Protein AF-A0A967H0L2-F1 (afdb_monomer_lite)

Foldseek 3Di:
DDPDDQDPVNQLVVLVCVLPVVDPPDDDDDDPACPPVDLAAEAEDADDPVRLVVVLVVLQVAAEYEYEDADQVNQVSCCSNLVPPDRWGKAKDDDQWWFWDDADCVDQLNVVQVPVVNVDRRPKTFRTFIAGHDDDPPQKDQRIAIPVRGRQWIWGRRNNHIYIYGRFRCGPVGIVLSVDPVNSVSVCSNRVVRGPPPDPPVDDDAFDFDQDDQQWFWKQAQVRDIDGDHNVDGDGHNDDHDMWTDNVPDIDD

Radius of gyration: 21.9 Å; chains: 1; bounding box: 59×50×52 Å

Secondary structure (DSSP, 8-state):
-------HHHHHHHHHHHHHTT-TT------SSGGG--S-EEE-SPPPHHHHHHHHHHHHTT--EEEE--SGGGHHHHHHHHT-SSPPEEEE--SS-B-EEEE-TTSGGGGGG-SGGG---TT--BSSBEEEESPPPTT-EEEEEETTS-EEEEEEEETTEEEEEESB-SSTTTBSGGGSTTHHHHHHHHHTTTS--TT------TTSPP---TT--EEE-TTS-EEE--TTS-----SSS--EEE-SS-EE-

Structure (mmCIF, N/CA/C/O backbone):
data_AF-A0A967H0L2-F1
#
_entry.id   AF-A0A967H0L2-F1
#
loop_
_atom_site.group_PDB
_atom_site.id
_atom_site.type_symbol
_atom_site.label_atom_id
_atom_site.label_alt_id
_atom_site.label_comp_id
_atom_site.label_asym_id
_atom_site.label_entity_id
_atom_site.label_seq_id
_atom_site.pdbx_PDB_ins_code
_atom_site.Cartn_x
_atom_site.Cartn_y
_atom_site.Cartn_z
_atom_site.occupancy
_atom_site.B_iso_or_equiv
_atom_site.auth_seq_id
_atom_site.auth_comp_id
_atom_site.auth_asym_id
_atom_site.auth_atom_id
_atom_site.pdbx_PDB_model_num
ATOM 1 N N . MET A 1 1 ? 18.382 32.350 1.829 1.00 32.78 1 MET A N 1
ATOM 2 C CA . MET A 1 1 ? 17.096 31.786 1.364 1.00 32.78 1 MET A CA 1
ATOM 3 C C . MET A 1 1 ? 17.347 30.348 0.952 1.00 32.78 1 MET A C 1
ATOM 5 O O . MET A 1 1 ? 17.874 30.109 -0.125 1.00 32.78 1 MET A O 1
ATOM 9 N N . THR A 1 2 ? 17.088 29.404 1.853 1.00 29.98 2 THR A N 1
ATOM 10 C CA . THR A 1 2 ? 17.391 27.985 1.634 1.00 29.98 2 THR A CA 1
ATOM 11 C C . THR A 1 2 ? 16.127 27.304 1.139 1.00 29.98 2 THR A C 1
ATOM 13 O O . THR A 1 2 ? 15.197 27.069 1.905 1.00 29.98 2 THR A O 1
ATOM 16 N N . THR A 1 3 ? 16.066 27.036 -0.161 1.00 34.66 3 THR A N 1
ATOM 17 C CA . THR A 1 3 ? 14.982 26.294 -0.805 1.00 34.66 3 THR A CA 1
ATOM 18 C C . THR A 1 3 ? 15.006 24.859 -0.275 1.00 34.66 3 THR A C 1
ATOM 20 O O . THR A 1 3 ? 15.810 24.032 -0.707 1.00 34.66 3 THR A O 1
ATOM 23 N N . GLY A 1 4 ? 14.173 24.570 0.726 1.00 33.75 4 GLY A N 1
ATOM 24 C CA . GLY A 1 4 ? 14.054 23.241 1.316 1.00 33.75 4 GLY A CA 1
ATOM 25 C C . GLY A 1 4 ? 13.591 22.236 0.265 1.00 33.75 4 GLY A C 1
ATOM 26 O O . GLY A 1 4 ? 12.464 22.308 -0.222 1.00 33.75 4 GLY A O 1
ATOM 27 N N . ARG A 1 5 ? 14.460 21.290 -0.106 1.00 37.25 5 ARG A N 1
ATOM 28 C CA . ARG A 1 5 ? 14.080 20.133 -0.926 1.00 37.25 5 ARG A CA 1
ATOM 29 C C . ARG A 1 5 ? 12.954 19.385 -0.212 1.00 37.25 5 ARG A C 1
ATOM 31 O O . ARG A 1 5 ? 13.193 18.725 0.792 1.00 37.25 5 ARG A O 1
ATOM 38 N N . THR A 1 6 ? 11.740 19.437 -0.753 1.00 44.12 6 THR A N 1
ATOM 39 C CA . THR A 1 6 ? 10.635 18.587 -0.293 1.00 44.12 6 THR A CA 1
ATOM 40 C C . THR A 1 6 ? 11.034 17.118 -0.453 1.00 44.12 6 THR A C 1
ATOM 42 O O . THR A 1 6 ? 11.267 16.661 -1.583 1.00 44.12 6 THR A O 1
ATOM 45 N N . THR A 1 7 ? 11.132 16.403 0.671 1.00 54.34 7 THR A N 1
ATOM 46 C CA . THR A 1 7 ? 11.465 14.971 0.764 1.00 54.34 7 THR A CA 1
ATOM 47 C C . THR A 1 7 ? 10.403 14.108 0.069 1.00 54.34 7 THR A C 1
ATOM 49 O O . THR A 1 7 ? 9.277 14.560 -0.146 1.00 54.34 7 THR A O 1
ATOM 52 N N . ALA A 1 8 ? 10.738 12.866 -0.308 1.00 53.25 8 ALA A N 1
ATOM 53 C CA . ALA A 1 8 ? 9.804 11.948 -0.982 1.00 53.25 8 ALA A CA 1
ATOM 54 C C . ALA A 1 8 ? 8.490 11.769 -0.190 1.00 53.25 8 ALA A C 1
ATOM 56 O O . ALA A 1 8 ? 7.400 11.871 -0.755 1.00 53.25 8 ALA A O 1
ATOM 57 N N . THR A 1 9 ? 8.594 11.655 1.137 1.00 56.53 9 THR A N 1
ATOM 58 C CA . THR A 1 9 ? 7.464 11.617 2.076 1.00 56.53 9 THR A CA 1
ATOM 59 C C . THR A 1 9 ? 6.576 12.859 1.984 1.00 56.53 9 THR A C 1
ATOM 61 O O . THR A 1 9 ? 5.356 12.740 1.873 1.00 56.53 9 THR A O 1
ATOM 64 N N . GLY A 1 10 ? 7.170 14.060 1.960 1.00 56.69 10 GLY A N 1
ATOM 65 C CA . GLY A 1 10 ? 6.422 15.319 1.874 1.00 56.69 10 GLY A CA 1
ATOM 66 C C . GLY A 1 10 ? 5.601 15.448 0.588 1.00 56.69 10 GLY A C 1
ATOM 67 O O . GLY A 1 10 ? 4.533 16.058 0.589 1.00 56.69 10 GLY A O 1
ATOM 68 N N . ARG A 1 11 ? 6.053 14.823 -0.506 1.00 64.31 11 ARG A N 1
ATOM 69 C CA . ARG A 1 11 ? 5.335 14.853 -1.785 1.00 64.31 11 ARG A CA 1
ATOM 70 C C . ARG A 1 11 ? 4.204 13.830 -1.856 1.00 64.31 11 ARG A C 1
ATOM 72 O O . ARG A 1 11 ? 3.142 14.160 -2.371 1.00 64.31 11 ARG A O 1
ATOM 79 N N . ASN A 1 12 ? 4.383 12.631 -1.297 1.00 59.69 12 ASN A N 1
ATOM 80 C CA . ASN A 1 12 ? 3.289 11.659 -1.175 1.00 59.69 12 ASN A CA 1
ATOM 81 C C . ASN A 1 12 ? 2.151 12.212 -0.305 1.00 59.69 12 ASN A C 1
ATOM 83 O O . ASN A 1 12 ? 0.985 12.103 -0.684 1.00 59.69 12 ASN A O 1
ATOM 87 N N . LYS A 1 13 ? 2.506 12.902 0.788 1.00 65.31 13 LYS A N 1
ATOM 88 C CA . LYS A 1 13 ? 1.578 13.634 1.663 1.00 65.31 13 LYS A CA 1
ATOM 89 C C . LYS A 1 13 ? 0.764 14.693 0.906 1.00 65.31 13 LYS A C 1
ATOM 91 O O . LYS A 1 13 ? -0.431 14.813 1.147 1.00 65.31 13 LYS A O 1
ATOM 96 N N . TYR A 1 14 ? 1.367 15.425 -0.037 1.00 68.00 14 TYR A N 1
ATOM 97 C CA . TYR A 1 14 ? 0.662 16.445 -0.830 1.00 68.00 14 TYR A CA 1
ATOM 98 C C . TYR A 1 14 ? -0.484 15.868 -1.682 1.00 68.00 14 TYR A C 1
ATOM 100 O O . TYR A 1 14 ? -1.594 16.395 -1.650 1.00 68.00 14 TYR A O 1
ATOM 108 N N . TYR A 1 15 ? -0.248 14.778 -2.419 1.00 63.81 15 TYR A N 1
ATOM 109 C CA . TYR A 1 15 ? -1.291 14.183 -3.268 1.00 63.81 15 TYR A CA 1
ATOM 110 C C . TYR A 1 15 ? -2.378 13.488 -2.451 1.00 63.81 15 TYR A C 1
ATOM 112 O O . TYR A 1 15 ? -3.548 13.592 -2.804 1.00 63.81 15 TYR A O 1
ATOM 120 N N . PHE A 1 16 ? -2.015 12.864 -1.326 1.00 65.19 16 PHE A N 1
ATOM 121 C CA . PHE A 1 16 ? -2.996 12.327 -0.382 1.00 65.19 16 PHE A CA 1
ATOM 122 C C . PHE A 1 16 ? -3.886 13.449 0.181 1.00 65.19 16 PHE A C 1
ATOM 124 O O . PHE A 1 16 ? -5.105 13.345 0.144 1.00 65.19 16 PHE A O 1
ATOM 131 N N . ARG A 1 17 ? -3.305 14.590 0.590 1.00 65.75 17 ARG A N 1
ATOM 132 C CA . ARG A 1 17 ? -4.079 15.782 0.998 1.00 65.75 17 ARG A CA 1
ATOM 133 C C . ARG A 1 17 ? -5.049 16.241 -0.077 1.00 65.75 17 ARG A C 1
ATOM 135 O O . ARG A 1 17 ? -6.190 16.550 0.230 1.00 65.75 17 ARG A O 1
ATOM 142 N N . ARG A 1 18 ? -4.606 16.287 -1.331 1.00 64.12 18 ARG A N 1
ATOM 143 C CA . ARG A 1 18 ? -5.451 16.721 -2.447 1.00 64.12 18 ARG A CA 1
ATOM 144 C C . ARG A 1 18 ? -6.582 15.733 -2.749 1.00 64.12 18 ARG A C 1
ATOM 146 O O . ARG A 1 18 ? -7.658 16.172 -3.131 1.00 64.12 18 ARG A O 1
ATOM 153 N N . ALA A 1 19 ? -6.335 14.435 -2.576 1.00 58.41 19 ALA A N 1
ATOM 154 C CA . ALA A 1 19 ? -7.321 13.378 -2.785 1.00 58.41 19 ALA A CA 1
ATOM 155 C C . ALA A 1 19 ? -8.499 13.468 -1.797 1.00 58.41 19 ALA A C 1
ATOM 157 O O . ALA A 1 19 ? -9.638 13.266 -2.205 1.00 58.41 19 ALA A O 1
ATOM 158 N N . PHE A 1 20 ? -8.236 13.817 -0.533 1.00 59.19 20 PHE A N 1
ATOM 159 C CA . PHE A 1 20 ? -9.259 13.851 0.523 1.00 59.19 20 PHE A CA 1
ATOM 160 C C . PHE A 1 20 ? -9.727 15.260 0.915 1.00 59.19 20 PHE A C 1
ATOM 162 O O . PHE A 1 20 ? -10.839 15.416 1.403 1.00 59.19 20 PHE A O 1
ATOM 169 N N . GLY A 1 21 ? -8.943 16.306 0.637 1.00 49.25 21 GLY A N 1
ATOM 170 C CA . GLY A 1 21 ? -9.233 17.690 1.039 1.00 49.25 21 GLY A CA 1
ATOM 171 C C . GLY A 1 21 ? -10.415 18.363 0.330 1.00 49.25 21 GLY A C 1
ATOM 172 O O . GLY A 1 21 ? -10.700 19.520 0.616 1.00 49.25 21 GLY A O 1
ATOM 173 N N . LEU A 1 22 ? -11.084 17.672 -0.599 1.00 45.78 22 LEU A N 1
ATOM 174 C CA . LEU A 1 22 ? -12.330 18.126 -1.233 1.00 45.78 22 LEU A CA 1
ATOM 175 C C . LEU A 1 22 ? -13.577 17.410 -0.688 1.00 45.78 22 LEU A C 1
ATOM 177 O O . LEU A 1 22 ? -14.687 17.765 -1.077 1.00 45.78 22 LEU A O 1
ATOM 181 N N . SER A 1 23 ? -13.422 16.412 0.189 1.00 43.81 23 SER A N 1
ATOM 182 C CA . SER A 1 23 ? -14.551 15.719 0.814 1.00 43.81 23 SER A CA 1
ATOM 183 C C . SER A 1 23 ? -14.719 16.199 2.256 1.00 43.81 23 SER A C 1
ATOM 185 O O . SER A 1 23 ? -13.773 16.149 3.032 1.00 43.81 23 SER A O 1
ATOM 187 N N . HIS A 1 24 ? -15.933 16.592 2.646 1.00 45.19 24 HIS A N 1
ATOM 188 C CA . HIS A 1 24 ? -16.285 16.852 4.052 1.00 45.19 24 HIS A CA 1
ATOM 189 C C . HIS A 1 24 ? -16.452 15.560 4.882 1.00 45.19 24 HIS A C 1
ATOM 191 O O . HIS A 1 24 ? -16.890 15.611 6.025 1.00 45.19 24 HIS A O 1
ATOM 197 N N . VAL A 1 25 ? -16.168 14.393 4.289 1.00 40.50 25 VAL A N 1
ATOM 198 C CA . VAL A 1 25 ? -16.393 13.065 4.887 1.00 40.50 25 VAL A CA 1
ATOM 199 C C . VAL A 1 25 ? -15.108 12.501 5.502 1.00 40.50 25 VAL A C 1
ATOM 201 O O . VAL A 1 25 ? -15.169 11.752 6.471 1.00 40.50 25 VAL A O 1
ATOM 204 N N . LEU A 1 26 ? -13.942 12.873 4.966 1.00 44.38 26 LEU A N 1
ATOM 205 C CA . LEU A 1 26 ? -12.630 12.450 5.450 1.00 44.38 26 LEU A CA 1
ATOM 206 C C . LEU A 1 26 ? -11.727 13.682 5.575 1.00 44.38 26 LEU A C 1
ATOM 208 O O . LEU A 1 26 ? -11.235 14.190 4.569 1.00 44.38 26 LEU A O 1
ATOM 212 N N . GLU A 1 27 ? -11.506 14.147 6.805 1.00 47.44 27 GLU A N 1
ATOM 213 C CA . GLU A 1 27 ? -10.530 15.189 7.143 1.00 47.44 27 GLU A CA 1
ATOM 214 C C . GLU A 1 27 ? -9.227 14.513 7.605 1.00 47.44 27 GLU A C 1
ATOM 216 O O . GLU A 1 27 ? -9.114 14.112 8.762 1.00 47.44 27 GLU A O 1
ATOM 221 N N . PRO A 1 28 ? -8.247 14.282 6.712 1.00 51.25 28 PRO A N 1
ATOM 222 C CA . PRO A 1 28 ? -7.039 13.557 7.081 1.00 51.25 28 PRO A CA 1
ATOM 223 C C . PRO A 1 28 ? -6.129 14.397 7.985 1.00 51.25 28 PRO A C 1
ATOM 225 O O . PRO A 1 28 ? -5.493 15.354 7.526 1.00 51.25 28 PRO A O 1
ATOM 228 N N . ASP A 1 29 ? -5.969 13.964 9.233 1.00 48.78 29 ASP A N 1
ATOM 229 C CA . ASP A 1 29 ? -4.904 14.436 10.113 1.00 48.78 29 ASP A CA 1
ATOM 230 C C . ASP A 1 29 ? -3.596 13.700 9.818 1.00 48.78 29 ASP A C 1
ATOM 232 O O . ASP A 1 29 ? -3.498 12.474 9.838 1.00 48.78 29 ASP A O 1
ATOM 236 N N . PHE A 1 30 ? -2.554 14.471 9.504 1.00 55.72 30 PHE A N 1
ATOM 237 C CA . PHE A 1 30 ? -1.244 13.916 9.176 1.00 55.72 30 PHE A CA 1
ATOM 238 C C . PHE A 1 30 ? -0.328 14.010 10.374 1.00 55.72 30 PHE A C 1
ATOM 240 O O . PHE A 1 30 ? 0.350 15.024 10.561 1.00 55.72 30 PHE A O 1
ATOM 247 N N . VAL A 1 31 ? -0.282 12.917 11.111 1.00 56.59 31 VAL A N 1
ATOM 248 C CA . VAL A 1 31 ? 0.525 12.768 12.311 1.00 56.59 31 VAL A CA 1
ATOM 249 C C . VAL A 1 31 ? 1.958 12.385 11.936 1.00 56.59 31 VAL A C 1
ATOM 251 O O . VAL A 1 31 ? 2.201 11.637 10.985 1.00 56.59 31 VAL A O 1
ATOM 254 N N . GLU A 1 32 ? 2.934 12.958 12.638 1.00 55.97 32 GLU A N 1
ATOM 255 C CA . GLU A 1 32 ? 4.345 12.564 12.495 1.00 55.97 32 GLU A CA 1
ATOM 256 C C . GLU A 1 32 ? 4.696 11.380 13.403 1.00 55.97 32 GLU A C 1
ATOM 258 O O . GLU A 1 32 ? 5.724 10.731 13.207 1.00 55.97 32 GLU A O 1
ATOM 263 N N . THR A 1 33 ? 3.814 11.071 14.354 1.00 57.97 33 THR A N 1
ATOM 264 C CA . THR A 1 33 ? 3.931 9.970 15.305 1.00 57.97 33 THR A CA 1
ATOM 265 C C . THR A 1 33 ? 2.669 9.111 15.242 1.00 57.97 33 THR A C 1
ATOM 267 O O . THR A 1 33 ? 1.581 9.596 14.956 1.00 57.97 33 THR A O 1
ATOM 270 N N . LEU A 1 34 ? 2.792 7.815 15.522 1.00 58.94 34 LEU A N 1
ATOM 271 C CA . LEU A 1 34 ? 1.641 6.905 15.607 1.00 58.94 34 LEU A CA 1
ATOM 272 C C . LEU A 1 34 ? 0.888 7.024 16.949 1.00 58.94 34 LEU A C 1
ATOM 274 O O . LEU A 1 34 ? 0.090 6.153 17.274 1.00 58.94 34 LEU A O 1
ATOM 278 N N . ALA A 1 35 ? 1.174 8.053 17.754 1.00 57.19 35 ALA A N 1
ATOM 279 C CA . ALA A 1 35 ? 0.621 8.201 19.100 1.00 57.19 35 ALA A CA 1
ATOM 280 C C . ALA A 1 35 ? -0.857 8.637 19.105 1.00 57.19 35 ALA A C 1
ATOM 282 O O . ALA A 1 35 ? -1.566 8.351 20.063 1.00 57.19 35 ALA A O 1
ATOM 283 N N . ASP A 1 36 ? -1.321 9.279 18.032 1.00 53.94 36 ASP A N 1
ATOM 284 C CA . ASP A 1 36 ? -2.626 9.955 17.960 1.00 53.94 36 ASP A CA 1
ATOM 285 C C . ASP A 1 36 ? -3.767 9.074 17.406 1.00 53.94 36 ASP A C 1
ATOM 287 O O . ASP A 1 36 ? -4.762 9.578 16.894 1.00 53.94 36 ASP A O 1
ATOM 291 N N . ASP A 1 37 ? -3.622 7.751 17.486 1.00 60.59 37 ASP A N 1
ATOM 292 C CA . ASP A 1 37 ? -4.630 6.753 17.097 1.00 60.59 37 ASP A CA 1
ATOM 293 C C . ASP A 1 37 ? -5.352 6.990 15.744 1.00 60.59 37 ASP A C 1
ATOM 295 O O . ASP A 1 37 ? -6.582 7.084 15.681 1.00 60.59 37 ASP A O 1
ATOM 299 N N . PRO A 1 38 ? -4.617 7.096 14.624 1.00 65.50 38 PRO A N 1
ATOM 300 C CA . PRO A 1 38 ? -5.198 7.477 13.340 1.00 65.50 38 PRO A CA 1
ATOM 301 C C . PRO A 1 38 ? -6.166 6.418 12.787 1.00 65.50 38 PRO A C 1
ATOM 303 O O . PRO A 1 38 ? -5.922 5.212 12.878 1.00 65.50 38 PRO A O 1
ATOM 306 N N . ALA A 1 39 ? -7.229 6.882 12.121 1.00 62.97 39 ALA A N 1
ATOM 307 C CA . ALA A 1 39 ? -8.173 6.022 11.398 1.00 62.97 39 ALA A CA 1
ATOM 308 C C . ALA A 1 39 ? -7.562 5.388 10.132 1.00 62.97 39 ALA A C 1
ATOM 310 O O . ALA A 1 39 ? -8.041 4.362 9.665 1.00 62.97 39 ALA A O 1
ATOM 311 N N . ILE A 1 40 ? -6.517 6.003 9.566 1.00 69.44 40 ILE A N 1
ATOM 312 C CA . ILE A 1 40 ? -5.806 5.522 8.376 1.00 69.44 40 ILE A CA 1
ATOM 313 C C . ILE A 1 40 ? -4.301 5.657 8.603 1.00 69.44 40 ILE A C 1
ATOM 315 O O . ILE A 1 40 ? -3.813 6.749 8.900 1.00 69.44 40 ILE A O 1
ATOM 319 N N . ILE A 1 41 ? -3.548 4.573 8.393 1.00 82.69 41 ILE A N 1
ATOM 320 C CA . ILE A 1 41 ? -2.082 4.584 8.461 1.00 82.69 41 ILE A CA 1
ATOM 321 C C . ILE A 1 41 ? -1.502 4.308 7.075 1.00 82.69 41 ILE A C 1
ATOM 323 O O . ILE A 1 41 ? -1.701 3.238 6.504 1.00 82.69 41 ILE A O 1
ATOM 327 N N . ALA A 1 42 ? -0.737 5.268 6.548 1.00 86.88 42 ALA A N 1
ATOM 328 C CA . ALA A 1 42 ? 0.012 5.119 5.305 1.00 86.88 42 ALA A CA 1
ATOM 329 C C . ALA A 1 42 ? 1.501 5.437 5.516 1.00 86.88 42 ALA A C 1
ATOM 331 O O . ALA A 1 42 ? 1.870 6.533 5.944 1.00 86.88 42 ALA A O 1
ATOM 332 N N . VAL A 1 43 ? 2.372 4.490 5.177 1.00 89.50 43 VAL A N 1
ATOM 333 C CA . VAL A 1 43 ? 3.825 4.559 5.367 1.00 89.50 43 VAL A CA 1
ATOM 334 C C . VAL A 1 43 ? 4.510 4.586 4.008 1.00 89.50 43 VAL A C 1
ATOM 336 O O . VAL A 1 43 ? 4.357 3.669 3.214 1.00 89.50 43 VAL A O 1
ATOM 339 N N . ALA A 1 44 ? 5.308 5.619 3.741 1.00 89.88 44 ALA A N 1
ATOM 340 C CA . ALA A 1 44 ? 6.030 5.766 2.471 1.00 89.88 44 ALA A CA 1
ATOM 341 C C . ALA A 1 44 ? 7.538 6.011 2.650 1.00 89.88 44 ALA A C 1
ATOM 343 O O . ALA A 1 44 ? 8.175 6.654 1.810 1.00 89.88 44 ALA A O 1
ATOM 344 N N . ARG A 1 45 ? 8.090 5.559 3.782 1.00 90.81 45 ARG A N 1
ATOM 345 C CA . ARG A 1 45 ? 9.503 5.674 4.165 1.00 90.81 45 ARG A CA 1
ATOM 346 C C . ARG A 1 45 ? 9.924 4.476 5.023 1.00 90.81 45 ARG A C 1
ATOM 348 O O . ARG A 1 45 ? 9.048 3.847 5.616 1.00 90.81 45 ARG A O 1
ATOM 355 N N . PRO A 1 46 ? 11.233 4.225 5.181 1.00 91.38 46 PRO A N 1
ATOM 356 C CA . PRO A 1 46 ? 11.717 3.346 6.235 1.00 91.38 46 PRO A CA 1
ATOM 357 C C . PRO A 1 46 ? 11.244 3.836 7.611 1.00 91.38 46 PRO A C 1
ATOM 359 O O . PRO A 1 46 ? 11.236 5.043 7.898 1.00 91.38 46 PRO A O 1
ATOM 362 N N . LEU A 1 47 ? 10.837 2.889 8.448 1.00 91.69 47 LEU A N 1
ATOM 363 C CA . LEU A 1 47 ? 10.475 3.119 9.841 1.00 91.69 47 LEU A CA 1
ATOM 364 C C . LEU A 1 47 ? 11.628 2.696 10.751 1.00 91.69 47 LEU A C 1
ATOM 366 O O . LEU A 1 47 ? 12.346 1.736 10.467 1.00 91.69 47 LEU A O 1
ATOM 370 N N . SER A 1 48 ? 11.788 3.400 11.867 1.00 93.06 48 SER A N 1
ATOM 371 C CA . SER A 1 48 ? 12.643 2.936 12.960 1.00 93.06 48 SER A CA 1
ATOM 372 C C . SER A 1 48 ? 12.082 1.653 13.586 1.00 93.06 48 SER A C 1
ATOM 374 O O . SER A 1 48 ? 10.899 1.333 13.433 1.00 93.06 48 SER A O 1
ATOM 376 N N . THR A 1 49 ? 12.903 0.924 14.344 1.00 92.38 49 THR A N 1
ATOM 377 C CA . THR A 1 49 ? 12.476 -0.305 15.033 1.00 92.38 49 THR A CA 1
ATOM 378 C C . THR A 1 49 ? 11.270 -0.070 15.948 1.00 92.38 49 THR A C 1
ATOM 380 O O . THR A 1 49 ? 10.330 -0.860 15.934 1.00 92.38 49 THR A O 1
ATOM 383 N N . GLY A 1 50 ? 11.258 1.041 16.696 1.00 90.62 50 GLY A N 1
ATOM 384 C CA . GLY A 1 50 ? 10.153 1.386 17.598 1.00 90.62 50 GLY A CA 1
ATOM 385 C C . GLY A 1 50 ? 8.848 1.693 16.858 1.00 90.62 50 GLY A C 1
ATOM 386 O O . GLY A 1 50 ? 7.800 1.155 17.212 1.00 90.62 50 GLY A O 1
ATOM 387 N N . GLU A 1 51 ? 8.911 2.496 15.790 1.00 91.75 51 GLU A N 1
ATOM 388 C CA . GLU A 1 51 ? 7.748 2.790 14.936 1.00 91.75 51 GLU A CA 1
ATOM 389 C C . GLU A 1 51 ? 7.193 1.517 14.290 1.00 91.75 51 GLU A C 1
ATOM 391 O O . GLU A 1 51 ? 5.984 1.290 14.294 1.00 91.75 51 GLU A O 1
ATOM 396 N N . THR A 1 52 ? 8.086 0.663 13.782 1.00 94.81 52 THR A N 1
ATOM 397 C CA . THR A 1 52 ? 7.720 -0.595 13.125 1.00 94.81 52 THR A CA 1
ATOM 398 C C . THR A 1 52 ? 7.030 -1.546 14.101 1.00 94.81 52 THR A C 1
ATOM 400 O O . THR A 1 52 ? 5.982 -2.096 13.778 1.00 94.81 52 THR A O 1
ATOM 403 N N . ALA A 1 53 ? 7.561 -1.696 15.319 1.00 92.38 53 ALA A N 1
ATOM 404 C CA . ALA A 1 53 ? 6.952 -2.526 16.357 1.00 92.38 53 ALA A CA 1
ATOM 405 C C . ALA A 1 53 ? 5.590 -1.981 16.823 1.00 92.38 53 ALA A C 1
ATOM 407 O O . ALA A 1 53 ? 4.676 -2.750 17.117 1.00 92.38 53 ALA A O 1
ATOM 408 N N . SER A 1 54 ? 5.427 -0.656 16.887 1.00 91.31 54 SER A N 1
ATOM 409 C CA . SER A 1 54 ? 4.142 -0.041 17.236 1.00 91.31 54 SER A CA 1
ATOM 410 C C . SER A 1 54 ? 3.077 -0.282 16.168 1.00 91.31 54 SER A C 1
ATOM 412 O O . SER A 1 54 ? 1.955 -0.671 16.494 1.00 91.31 54 SER A O 1
ATOM 414 N N . LEU A 1 55 ? 3.436 -0.098 14.895 1.00 91.94 55 LEU A N 1
ATOM 415 C CA . LEU A 1 55 ? 2.527 -0.361 13.784 1.00 91.94 55 LEU A CA 1
ATOM 416 C C . LEU A 1 55 ? 2.201 -1.852 13.664 1.00 91.94 55 LEU A C 1
ATOM 418 O O . LEU A 1 55 ? 1.050 -2.204 13.438 1.00 91.94 55 LEU A O 1
ATOM 422 N N . ARG A 1 56 ? 3.181 -2.732 13.888 1.00 94.00 56 ARG A N 1
ATOM 423 C CA . ARG A 1 56 ? 2.950 -4.178 13.897 1.00 94.00 56 ARG A CA 1
ATOM 424 C C . ARG A 1 56 ? 1.910 -4.588 14.941 1.00 94.00 56 ARG A C 1
ATOM 426 O O . ARG A 1 56 ? 0.993 -5.320 14.599 1.00 94.00 56 ARG A O 1
ATOM 433 N N . ARG A 1 57 ? 2.008 -4.078 16.174 1.00 91.94 57 ARG A N 1
ATOM 434 C CA . ARG A 1 57 ? 0.990 -4.332 17.209 1.00 91.94 57 ARG A CA 1
ATOM 435 C C . ARG A 1 57 ? -0.389 -3.832 16.786 1.00 91.94 57 ARG A C 1
ATOM 437 O O . ARG A 1 57 ? -1.368 -4.540 16.951 1.00 91.94 57 ARG A O 1
ATOM 444 N N . SER A 1 58 ? -0.451 -2.655 16.161 1.00 89.12 58 SER A N 1
ATOM 445 C CA . SER A 1 58 ? -1.712 -2.110 15.638 1.00 89.12 58 SER A CA 1
ATOM 446 C C . SER A 1 58 ? -2.343 -3.028 14.583 1.00 89.12 58 SER A C 1
ATOM 448 O O . SER A 1 58 ? -3.551 -3.250 14.620 1.00 89.12 58 SER A O 1
ATOM 450 N N . LEU A 1 59 ? -1.526 -3.585 13.677 1.00 90.12 59 LEU A N 1
ATOM 451 C CA . LEU A 1 59 ? -1.968 -4.583 12.699 1.00 90.12 59 LEU A CA 1
ATOM 452 C C . LEU A 1 59 ? -2.498 -5.843 13.393 1.00 90.12 59 LEU A C 1
ATOM 454 O O . LEU A 1 59 ? -3.612 -6.286 13.125 1.00 90.12 59 LEU A O 1
ATOM 458 N N . GLU A 1 60 ? -1.733 -6.382 14.344 1.00 91.50 60 GLU A N 1
ATOM 459 C CA . GLU A 1 60 ? -2.122 -7.566 15.117 1.00 91.50 60 GLU A CA 1
ATOM 460 C C . GLU A 1 60 ? -3.453 -7.352 15.868 1.00 91.50 60 GLU A C 1
ATOM 462 O O . GLU A 1 60 ? -4.307 -8.246 15.890 1.00 91.50 60 GLU A O 1
ATOM 467 N N . ASP A 1 61 ? -3.676 -6.136 16.375 1.00 87.75 61 ASP A N 1
ATOM 468 C CA . ASP A 1 61 ? -4.890 -5.714 17.073 1.00 87.75 61 ASP A CA 1
ATOM 469 C C . ASP A 1 61 ? -6.103 -5.500 16.153 1.00 87.75 61 ASP A C 1
ATOM 471 O O . ASP A 1 61 ? -7.213 -5.349 16.668 1.00 87.75 61 ASP A O 1
ATOM 475 N N . GLY A 1 62 ? -5.948 -5.576 14.829 1.00 86.19 62 GLY A N 1
ATOM 476 C CA . GLY A 1 62 ? -7.057 -5.495 13.872 1.00 86.19 62 GLY A CA 1
ATOM 477 C C . GLY A 1 62 ? -7.120 -4.215 13.053 1.00 86.19 62 GLY A C 1
ATOM 478 O O . GLY A 1 62 ? -8.124 -3.989 12.383 1.00 86.19 62 GLY A O 1
ATOM 479 N N . ARG A 1 63 ? -6.094 -3.361 13.119 1.00 85.56 63 ARG A N 1
ATOM 480 C CA . ARG A 1 63 ? -6.001 -2.193 12.236 1.00 85.56 63 ARG A CA 1
ATOM 481 C C . ARG A 1 63 ? -5.372 -2.577 10.913 1.00 85.56 63 ARG A C 1
ATOM 483 O O . ARG A 1 63 ? -4.512 -3.447 10.862 1.00 85.56 63 ARG A O 1
ATOM 490 N N . ASP A 1 64 ? -5.715 -1.828 9.881 1.00 87.06 64 ASP A N 1
ATOM 491 C CA . ASP A 1 64 ? -5.092 -1.970 8.575 1.00 87.06 64 ASP A CA 1
ATOM 492 C C . ASP A 1 64 ? -4.063 -0.871 8.331 1.00 87.06 64 ASP A C 1
ATOM 494 O O . ASP A 1 64 ? -4.138 0.234 8.882 1.00 87.06 64 ASP A O 1
ATOM 498 N N . ALA A 1 65 ? -3.083 -1.169 7.483 1.00 91.25 65 ALA A N 1
ATOM 499 C CA . ALA A 1 65 ? -2.088 -0.192 7.073 1.00 91.25 65 ALA A CA 1
ATOM 500 C C . ALA A 1 65 ? -1.725 -0.331 5.597 1.00 91.25 65 ALA A C 1
ATOM 502 O O . ALA A 1 65 ? -1.725 -1.417 5.021 1.00 91.25 65 ALA A O 1
ATOM 503 N N . LEU A 1 66 ? -1.337 0.795 5.007 1.00 93.44 66 LEU A N 1
ATOM 504 C CA . LEU A 1 66 ? -0.816 0.874 3.652 1.00 93.44 66 LEU A CA 1
ATOM 505 C C . LEU A 1 66 ? 0.677 1.178 3.681 1.00 93.44 66 LEU A C 1
ATOM 507 O O . LEU A 1 66 ? 1.097 2.219 4.184 1.00 93.44 66 LEU A O 1
ATOM 511 N N . VAL A 1 67 ? 1.489 0.315 3.084 1.00 95.12 67 VAL A N 1
ATOM 512 C CA . VAL A 1 67 ? 2.904 0.586 2.824 1.00 95.12 67 VAL A CA 1
ATOM 513 C C . VAL A 1 67 ? 3.097 0.885 1.348 1.00 95.12 67 VAL A C 1
ATOM 515 O O . VAL A 1 67 ? 2.776 0.087 0.477 1.00 95.12 67 VAL A O 1
ATOM 518 N N . VAL A 1 68 ? 3.678 2.041 1.060 1.00 95.38 68 VAL A N 1
ATOM 519 C CA . VAL A 1 68 ? 4.095 2.451 -0.278 1.00 95.38 68 VAL A CA 1
ATOM 520 C C . VAL A 1 68 ? 5.608 2.343 -0.347 1.00 95.38 68 VAL A C 1
ATOM 522 O O . VAL A 1 68 ? 6.329 3.150 0.246 1.00 95.38 68 VAL A O 1
ATOM 525 N N . VAL A 1 69 ? 6.107 1.352 -1.074 1.00 95.19 69 VAL A N 1
ATOM 526 C CA . VAL A 1 69 ? 7.539 1.099 -1.210 1.00 95.19 69 VAL A CA 1
ATOM 527 C C . VAL A 1 69 ? 8.160 2.147 -2.135 1.00 95.19 69 VAL A C 1
ATOM 529 O O . VAL A 1 69 ? 8.023 2.109 -3.359 1.00 95.19 69 VAL A O 1
ATOM 532 N N . THR A 1 70 ? 8.869 3.105 -1.537 1.00 89.94 70 THR A N 1
ATOM 533 C CA . THR A 1 70 ? 9.538 4.210 -2.247 1.00 89.94 70 THR A CA 1
ATOM 534 C C . THR A 1 70 ? 11.057 4.050 -2.325 1.00 89.94 70 THR A C 1
ATOM 536 O O . THR A 1 70 ? 11.729 4.839 -2.994 1.00 89.94 70 THR A O 1
ATOM 539 N N . SER A 1 71 ? 11.643 3.041 -1.682 1.00 90.44 71 SER A N 1
ATOM 540 C CA . SER A 1 71 ? 13.082 2.771 -1.752 1.00 90.44 71 SER A CA 1
ATOM 541 C C . SER A 1 71 ? 13.414 1.323 -1.388 1.00 90.44 71 SER A C 1
ATOM 543 O O . SER A 1 71 ? 12.615 0.635 -0.760 1.00 90.44 71 SER A O 1
ATOM 545 N N . ALA A 1 72 ? 14.614 0.882 -1.779 1.00 91.62 72 ALA A N 1
ATOM 546 C CA . ALA A 1 72 ? 15.164 -0.426 -1.417 1.00 91.62 72 ALA A CA 1
ATOM 547 C C . ALA A 1 72 ? 15.344 -0.593 0.105 1.00 91.62 72 ALA A C 1
ATOM 549 O O . ALA A 1 72 ? 15.105 -1.662 0.646 1.00 91.62 72 ALA A O 1
ATOM 550 N N . GLY A 1 73 ? 15.677 0.489 0.820 1.00 93.44 73 GLY A N 1
ATOM 551 C CA . GLY A 1 73 ? 15.897 0.469 2.274 1.00 93.44 73 GLY A CA 1
ATOM 552 C C . GLY A 1 73 ? 14.629 0.331 3.126 1.00 93.44 73 GLY A C 1
ATOM 553 O O . GLY A 1 73 ? 14.663 0.643 4.313 1.00 93.44 73 GLY A O 1
ATOM 554 N N . MET A 1 74 ? 13.498 -0.039 2.521 1.00 95.62 74 MET A N 1
ATOM 555 C CA . MET A 1 74 ? 12.253 -0.375 3.221 1.00 95.62 74 MET A CA 1
ATOM 556 C C . MET A 1 74 ? 12.092 -1.886 3.443 1.00 95.62 74 MET A C 1
ATOM 558 O O . MET A 1 74 ? 11.102 -2.294 4.044 1.00 95.62 74 MET A O 1
ATOM 562 N N . ASP A 1 75 ? 13.051 -2.693 2.991 1.00 95.62 75 ASP A N 1
ATOM 563 C CA . ASP A 1 75 ? 13.129 -4.149 3.144 1.00 95.62 75 ASP A CA 1
ATOM 564 C C . ASP A 1 75 ? 12.803 -4.632 4.567 1.00 95.62 75 ASP A C 1
ATOM 566 O O . ASP A 1 75 ? 11.855 -5.390 4.770 1.00 95.62 75 ASP A O 1
ATOM 570 N N . ARG A 1 76 ? 13.511 -4.119 5.577 1.00 95.12 76 ARG A N 1
ATOM 571 C CA . ARG A 1 76 ? 13.327 -4.506 6.984 1.00 95.12 76 ARG A CA 1
ATOM 572 C C . ARG A 1 76 ? 11.991 -4.045 7.547 1.00 95.12 76 ARG A C 1
ATOM 574 O O . ARG A 1 76 ? 11.366 -4.774 8.318 1.00 95.12 76 ARG A O 1
ATOM 581 N N . THR A 1 77 ? 11.552 -2.841 7.172 1.00 96.00 77 THR A N 1
ATOM 582 C CA . THR A 1 77 ? 10.231 -2.327 7.558 1.00 96.00 77 THR A CA 1
ATOM 583 C C . THR A 1 77 ? 9.141 -3.240 7.002 1.00 96.00 77 THR A C 1
ATOM 585 O O . THR A 1 77 ? 8.276 -3.668 7.758 1.00 96.00 77 THR A O 1
ATOM 588 N N . LEU A 1 78 ? 9.211 -3.593 5.715 1.00 96.38 78 LEU A N 1
ATOM 589 C CA . LEU A 1 78 ? 8.255 -4.493 5.077 1.00 96.38 78 LEU A CA 1
ATOM 590 C C . LEU A 1 78 ? 8.280 -5.882 5.721 1.00 96.38 78 LEU A C 1
ATOM 592 O O . LEU A 1 78 ? 7.223 -6.363 6.117 1.00 96.38 78 LEU A O 1
ATOM 596 N N . ALA A 1 79 ? 9.462 -6.485 5.889 1.00 95.44 79 ALA A N 1
ATOM 597 C CA . ALA A 1 79 ? 9.616 -7.805 6.503 1.00 95.44 79 ALA A CA 1
ATOM 598 C C . ALA A 1 79 ? 8.958 -7.870 7.882 1.00 95.44 79 ALA A C 1
ATOM 600 O O . ALA A 1 79 ? 8.143 -8.750 8.165 1.00 95.44 79 ALA A O 1
ATOM 601 N N . THR A 1 80 ? 9.267 -6.878 8.718 1.00 96.25 80 THR A N 1
ATOM 602 C CA . THR A 1 80 ? 8.766 -6.818 10.090 1.00 96.25 80 THR A CA 1
ATOM 603 C C . THR A 1 80 ? 7.266 -6.567 10.124 1.00 96.25 80 THR A C 1
ATOM 605 O O . THR A 1 80 ? 6.592 -7.165 10.950 1.00 96.25 80 THR A O 1
ATOM 608 N N . LEU A 1 81 ? 6.706 -5.712 9.263 1.00 96.44 81 LEU A N 1
ATOM 609 C CA . LEU A 1 81 ? 5.259 -5.465 9.257 1.00 96.44 81 LEU A CA 1
ATOM 610 C C . LEU A 1 81 ? 4.485 -6.667 8.709 1.00 96.44 81 LEU A C 1
ATOM 612 O O . LEU A 1 81 ? 3.525 -7.099 9.336 1.00 96.44 81 LEU A O 1
ATOM 616 N N . ALA A 1 82 ? 4.938 -7.250 7.598 1.00 95.06 82 ALA A N 1
ATOM 617 C CA . ALA A 1 82 ? 4.301 -8.406 6.967 1.00 95.06 82 ALA A CA 1
ATOM 618 C C . ALA A 1 82 ? 4.501 -9.719 7.754 1.00 95.06 82 ALA A C 1
ATOM 620 O O . ALA A 1 82 ? 3.820 -10.710 7.490 1.00 95.06 82 ALA A O 1
ATOM 621 N N . GLY A 1 83 ? 5.412 -9.743 8.736 1.00 93.12 83 GLY A N 1
ATOM 622 C CA . GLY A 1 83 ? 5.738 -10.946 9.504 1.00 93.12 83 GLY A CA 1
ATOM 623 C C . GLY A 1 83 ? 6.376 -12.021 8.639 1.00 93.12 83 GLY A C 1
ATOM 624 O O . GLY A 1 83 ? 5.927 -13.166 8.667 1.00 93.12 83 GLY A O 1
ATOM 625 N N . LEU A 1 84 ? 7.354 -11.618 7.832 1.00 92.94 84 LEU A N 1
ATOM 626 C CA . LEU A 1 84 ? 8.158 -12.527 7.026 1.00 92.94 84 LEU A CA 1
ATOM 627 C C . LEU A 1 84 ? 9.275 -13.120 7.887 1.00 92.94 84 LEU A C 1
ATOM 629 O O . LEU A 1 84 ? 9.876 -12.402 8.688 1.00 92.94 84 LEU A O 1
ATOM 633 N N . ASP A 1 85 ? 9.550 -14.410 7.700 1.00 90.19 85 ASP A N 1
ATOM 634 C CA . ASP A 1 85 ? 10.628 -15.109 8.411 1.00 90.19 85 ASP A CA 1
ATOM 635 C C . ASP A 1 85 ? 12.009 -14.608 7.961 1.00 90.19 85 ASP A C 1
ATOM 637 O O . ASP A 1 85 ? 12.927 -14.458 8.766 1.00 90.19 85 ASP A O 1
ATOM 641 N N . GLU A 1 86 ? 12.129 -14.276 6.675 1.00 91.38 86 GLU A N 1
ATOM 642 C CA . GLU A 1 86 ? 13.326 -13.698 6.074 1.00 91.38 86 GLU A CA 1
ATOM 643 C C . GLU A 1 86 ? 13.057 -12.275 5.579 1.00 91.38 86 GLU A C 1
ATOM 645 O O . GLU A 1 86 ? 11.952 -11.927 5.153 1.00 91.38 86 GLU A O 1
ATOM 650 N N . THR A 1 87 ? 14.085 -11.424 5.634 1.00 94.06 87 THR A N 1
ATOM 651 C CA . THR A 1 87 ? 13.992 -10.077 5.059 1.00 94.06 87 THR A CA 1
ATOM 652 C C . THR A 1 87 ? 14.135 -10.179 3.540 1.00 94.06 87 THR A C 1
ATOM 654 O O . THR A 1 87 ? 15.208 -10.573 3.079 1.00 94.06 87 THR A O 1
ATOM 657 N N . PRO A 1 88 ? 13.104 -9.816 2.756 1.00 93.44 88 PRO A N 1
ATOM 658 C CA . PRO A 1 88 ? 13.180 -9.873 1.307 1.00 93.44 88 PRO A CA 1
ATOM 659 C C . PRO A 1 88 ? 14.114 -8.779 0.802 1.00 93.44 88 PRO A C 1
ATOM 661 O O . PRO A 1 88 ? 14.216 -7.705 1.403 1.00 93.44 88 PRO A O 1
ATOM 664 N N . THR A 1 89 ? 14.749 -9.011 -0.343 1.00 95.56 89 THR A N 1
ATOM 665 C CA . THR A 1 89 ? 15.510 -7.946 -1.000 1.00 95.56 89 THR A CA 1
ATOM 666 C C . THR A 1 89 ? 14.564 -7.110 -1.855 1.00 95.56 89 THR A C 1
ATOM 668 O O . THR A 1 89 ? 13.795 -7.631 -2.660 1.00 95.56 89 THR A O 1
ATOM 671 N N . LEU A 1 90 ? 14.601 -5.789 -1.666 1.00 96.38 90 LEU A N 1
ATOM 672 C CA . LEU A 1 90 ? 13.863 -4.844 -2.496 1.00 96.38 90 LEU A CA 1
ATOM 673 C C . LEU A 1 90 ? 14.826 -4.165 -3.461 1.00 96.38 90 LEU A C 1
ATOM 675 O O . LEU A 1 90 ? 15.628 -3.327 -3.048 1.00 96.38 90 LEU A O 1
ATOM 679 N N . SER A 1 91 ? 14.735 -4.477 -4.750 1.00 94.69 91 SER A N 1
ATOM 680 C CA . SER A 1 91 ? 15.617 -3.893 -5.764 1.00 94.69 91 SER A CA 1
ATOM 681 C C . SER A 1 91 ? 14.869 -2.912 -6.671 1.00 94.69 91 SER A C 1
ATOM 683 O O . SER A 1 91 ? 13.676 -3.084 -6.934 1.00 94.69 91 SER A O 1
ATOM 685 N N . PRO A 1 92 ? 15.514 -1.829 -7.146 1.00 92.75 92 PRO A N 1
ATOM 686 C CA . PRO A 1 92 ? 14.921 -0.975 -8.167 1.00 92.75 92 PRO A CA 1
ATOM 687 C C . PRO A 1 92 ? 14.714 -1.765 -9.459 1.00 92.75 92 PRO A C 1
ATOM 689 O O . PRO A 1 92 ? 15.649 -2.382 -9.970 1.00 92.75 92 PRO A O 1
ATOM 692 N N . ALA A 1 93 ? 13.516 -1.699 -10.025 1.00 88.31 93 ALA A N 1
ATOM 693 C CA . ALA A 1 93 ? 13.286 -2.223 -11.358 1.00 88.31 93 ALA A CA 1
ATOM 694 C C . ALA A 1 93 ? 13.790 -1.243 -12.429 1.00 88.31 93 ALA A C 1
ATOM 696 O O . ALA A 1 93 ? 13.632 -0.027 -12.304 1.00 88.31 93 ALA A O 1
ATOM 697 N N . GLY A 1 94 ? 14.405 -1.779 -13.484 1.00 83.56 94 GLY A N 1
ATOM 698 C CA . GLY A 1 94 ? 14.835 -1.007 -14.652 1.00 83.56 94 GLY A CA 1
ATOM 699 C C . GLY A 1 94 ? 13.740 -0.875 -15.716 1.00 83.56 94 GLY A C 1
ATOM 700 O O . GLY A 1 94 ? 12.693 -1.509 -15.634 1.00 83.56 94 GLY A O 1
ATOM 701 N N . GLY A 1 95 ? 14.016 -0.088 -16.759 1.00 85.81 95 GLY A N 1
ATOM 702 C CA . GLY A 1 95 ? 13.121 0.098 -17.907 1.00 85.81 95 GLY A CA 1
ATOM 703 C C . GLY A 1 95 ? 12.536 1.508 -18.006 1.00 85.81 95 GLY A C 1
ATOM 704 O O . GLY A 1 95 ? 12.816 2.379 -17.187 1.00 85.81 95 GLY A O 1
ATOM 705 N N . ARG A 1 96 ? 11.753 1.758 -19.066 1.00 88.44 96 ARG A N 1
ATOM 706 C CA . ARG A 1 96 ? 11.147 3.079 -19.310 1.00 88.44 96 ARG A CA 1
ATOM 707 C C . ARG A 1 96 ? 9.915 3.300 -18.438 1.00 88.44 96 ARG A C 1
ATOM 709 O O . ARG A 1 96 ? 9.772 4.373 -17.870 1.00 88.44 96 ARG A O 1
ATOM 716 N N . TYR A 1 97 ? 9.011 2.328 -18.413 1.00 93.25 97 TYR A N 1
ATOM 717 C CA . TYR A 1 97 ? 7.858 2.229 -17.522 1.00 93.25 97 TYR A CA 1
ATOM 718 C C . TYR A 1 97 ? 7.283 0.810 -17.618 1.00 93.25 97 TYR A C 1
ATOM 720 O O . TYR A 1 97 ? 7.592 0.097 -18.571 1.00 93.25 97 TYR A O 1
ATOM 728 N N . THR A 1 98 ? 6.426 0.452 -16.669 1.00 96.25 98 THR A N 1
ATOM 729 C CA . THR A 1 98 ? 5.581 -0.748 -16.686 1.00 96.25 98 THR A CA 1
ATOM 730 C C . THR A 1 98 ? 4.116 -0.360 -16.465 1.00 96.25 98 THR A C 1
ATOM 732 O O . THR A 1 98 ? 3.826 0.728 -15.941 1.00 96.25 98 THR A O 1
ATOM 735 N N . LEU A 1 99 ? 3.202 -1.214 -16.911 1.00 96.94 99 LEU A N 1
ATOM 736 C CA . LEU A 1 99 ? 1.761 -1.121 -16.695 1.00 96.94 99 LEU A CA 1
ATOM 737 C C . LEU A 1 99 ? 1.293 -2.224 -15.741 1.00 96.94 99 LEU A C 1
ATOM 739 O O . LEU A 1 99 ? 1.987 -3.214 -15.533 1.00 96.94 99 LEU A O 1
ATOM 743 N N . LEU A 1 100 ? 0.097 -2.067 -15.174 1.00 97.19 100 LEU A N 1
ATOM 744 C CA . LEU A 1 100 ? -0.582 -3.184 -14.517 1.00 97.19 100 LEU A CA 1
ATOM 745 C C . LEU A 1 100 ? -1.192 -4.095 -15.586 1.00 97.19 100 LEU A C 1
ATOM 747 O O . LEU A 1 100 ? -1.876 -3.601 -16.482 1.00 97.19 100 LEU A O 1
ATOM 751 N N . GLU A 1 101 ? -0.969 -5.402 -15.470 1.00 94.31 101 GLU A N 1
ATOM 752 C CA . GLU A 1 101 ? -1.468 -6.397 -16.431 1.00 94.31 101 GLU A CA 1
ATOM 753 C C . GLU A 1 101 ? -2.466 -7.361 -15.785 1.00 94.31 101 GLU A C 1
ATOM 755 O O . GLU A 1 101 ? -3.586 -7.519 -16.269 1.00 94.31 101 GLU A O 1
ATOM 760 N N . GLN A 1 102 ? -2.093 -7.980 -14.665 1.00 95.88 102 GLN A N 1
ATOM 761 C CA . GLN A 1 102 ? -2.952 -8.929 -13.957 1.00 95.88 102 GLN A CA 1
ATOM 762 C C . GLN A 1 102 ? -3.498 -8.256 -12.705 1.00 95.88 102 GLN A C 1
ATOM 764 O O . GLN A 1 102 ? -2.719 -7.885 -11.832 1.00 95.88 102 GLN A O 1
ATOM 769 N N . ILE A 1 103 ? -4.816 -8.074 -12.621 1.00 97.0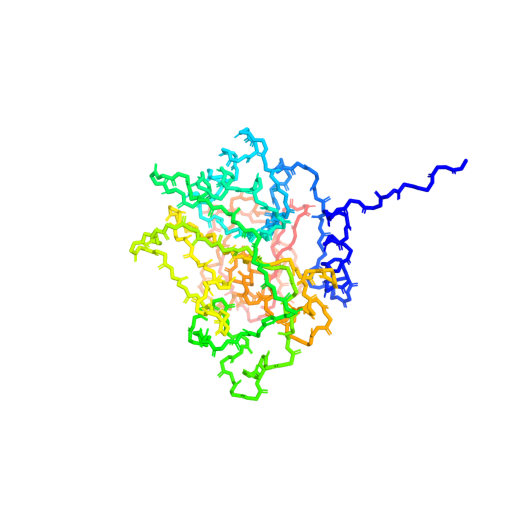6 103 ILE A N 1
ATOM 770 C CA . ILE A 1 103 ? -5.480 -7.390 -11.504 1.00 97.06 103 ILE A CA 1
ATOM 771 C C . ILE A 1 103 ? -6.640 -8.256 -11.008 1.00 97.06 103 ILE A C 1
ATOM 773 O O . ILE A 1 103 ? -7.522 -8.623 -11.785 1.00 97.06 103 ILE A O 1
ATOM 777 N N . GLU A 1 104 ? -6.654 -8.550 -9.709 1.00 95.81 104 GLU A N 1
ATOM 778 C CA . GLU A 1 104 ? -7.705 -9.326 -9.048 1.00 95.81 104 GLU A CA 1
ATOM 779 C C . GLU A 1 104 ? -8.879 -8.418 -8.657 1.00 95.81 104 GLU A C 1
ATOM 781 O O . GLU A 1 104 ? -8.987 -7.955 -7.523 1.00 95.81 104 GLU A O 1
ATOM 786 N N . PHE A 1 105 ? -9.756 -8.111 -9.614 1.00 93.81 105 PHE A N 1
ATOM 787 C CA . PHE A 1 105 ? -10.880 -7.191 -9.394 1.00 93.81 105 PHE A CA 1
ATOM 788 C C . PHE A 1 105 ? -11.920 -7.684 -8.381 1.00 93.81 105 PHE A C 1
ATOM 790 O O . PHE A 1 105 ? -12.709 -6.874 -7.892 1.00 93.81 105 PHE A O 1
ATOM 797 N N . GLU A 1 106 ? -11.931 -8.974 -8.036 1.00 92.69 106 GLU A N 1
ATOM 798 C CA . GLU A 1 106 ? -12.826 -9.487 -6.999 1.00 92.69 106 GLU A CA 1
ATOM 799 C C . GLU A 1 106 ? -12.259 -9.275 -5.584 1.00 92.69 106 GLU A C 1
ATOM 801 O O . GLU A 1 106 ? -12.999 -9.399 -4.600 1.00 92.69 106 GLU A O 1
ATOM 806 N N . HIS A 1 107 ? -10.990 -8.858 -5.466 1.00 92.69 107 HIS A N 1
ATOM 807 C CA . HIS A 1 107 ? -10.351 -8.530 -4.194 1.00 92.69 107 HIS A CA 1
ATOM 808 C C . HIS A 1 107 ? -11.116 -7.424 -3.440 1.00 92.69 107 HIS A C 1
ATOM 810 O O . HIS A 1 107 ? -11.456 -6.404 -4.048 1.00 92.69 107 HIS A O 1
ATOM 816 N N . PRO A 1 108 ? -11.341 -7.543 -2.114 1.00 89.12 108 PRO A N 1
ATOM 817 C CA . PRO A 1 108 ? -12.037 -6.517 -1.326 1.00 89.12 108 PRO A CA 1
ATOM 818 C C . PRO A 1 108 ? -11.422 -5.116 -1.456 1.00 89.12 108 PRO A C 1
ATOM 820 O O . PRO A 1 108 ? -12.131 -4.141 -1.694 1.00 89.12 108 PRO A O 1
ATOM 823 N N . ALA A 1 109 ? -10.088 -5.033 -1.438 1.00 89.50 109 ALA A N 1
ATOM 824 C CA . ALA A 1 109 ? -9.338 -3.789 -1.651 1.00 89.50 109 ALA A CA 1
ATOM 825 C C . ALA A 1 109 ? -9.560 -3.114 -3.026 1.00 89.50 109 ALA A C 1
ATOM 827 O O . ALA A 1 109 ? -9.080 -2.001 -3.231 1.00 89.50 109 ALA A O 1
ATOM 828 N N . LEU A 1 110 ? -10.265 -3.765 -3.962 1.00 91.75 110 LEU A N 1
ATOM 829 C CA . LEU A 1 110 ? -10.630 -3.237 -5.279 1.00 91.75 110 LEU A CA 1
ATOM 830 C C . LEU A 1 110 ? -12.151 -3.188 -5.513 1.00 91.75 110 LEU A C 1
ATOM 832 O O . LEU A 1 110 ? -12.581 -3.093 -6.664 1.00 91.75 110 LEU A O 1
ATOM 836 N N . ARG A 1 111 ? -12.981 -3.208 -4.457 1.00 89.50 111 ARG A N 1
ATOM 837 C CA . ARG A 1 111 ? -14.454 -3.195 -4.575 1.00 89.50 111 ARG A CA 1
ATOM 838 C C . ARG A 1 111 ? -15.000 -2.086 -5.478 1.00 89.50 111 ARG A C 1
ATOM 840 O O . ARG A 1 111 ? -15.913 -2.349 -6.257 1.00 89.50 111 ARG A O 1
ATOM 847 N N . GLU A 1 112 ? -14.404 -0.893 -5.447 1.00 88.00 112 GLU A N 1
ATOM 848 C CA . GLU A 1 112 ? -14.817 0.249 -6.285 1.00 88.00 112 GLU A CA 1
ATOM 849 C C . GLU A 1 112 ? -14.599 0.005 -7.791 1.00 88.00 112 GLU A C 1
ATOM 851 O O . GLU A 1 112 ? -15.191 0.677 -8.635 1.00 88.00 112 GLU A O 1
ATOM 856 N N . PHE A 1 113 ? -13.770 -0.978 -8.151 1.00 91.62 113 PHE A N 1
ATOM 857 C CA . PHE A 1 113 ? -13.436 -1.335 -9.531 1.00 91.62 113 PHE A CA 1
ATOM 858 C C . PHE A 1 113 ? -14.115 -2.624 -10.004 1.00 91.62 113 PHE A C 1
ATOM 860 O O . PHE A 1 113 ? -13.816 -3.108 -11.096 1.00 91.62 113 PHE A O 1
ATOM 867 N N . ARG A 1 114 ? -15.048 -3.187 -9.228 1.00 89.19 114 ARG A N 1
ATOM 868 C CA . ARG A 1 114 ? -15.788 -4.388 -9.641 1.00 89.19 114 ARG A CA 1
ATOM 869 C C . ARG A 1 114 ? -16.638 -4.155 -10.886 1.00 89.19 114 ARG A C 1
ATOM 871 O O . ARG A 1 114 ? -16.759 -5.072 -11.692 1.00 89.19 114 ARG A O 1
ATOM 878 N N . ASP A 1 115 ? -17.174 -2.953 -11.099 1.00 88.06 115 ASP A N 1
ATOM 879 C CA . ASP A 1 115 ? -17.861 -2.625 -12.355 1.00 88.06 115 ASP A CA 1
ATOM 880 C C . ASP A 1 115 ? -16.837 -2.570 -13.514 1.00 88.06 115 ASP A C 1
ATOM 882 O O . ASP A 1 115 ? -15.873 -1.798 -13.439 1.00 88.06 115 ASP A O 1
ATOM 886 N N . PRO A 1 116 ? -17.032 -3.342 -14.606 1.00 89.44 116 PRO A N 1
ATOM 887 C CA . PRO A 1 116 ? -16.149 -3.349 -15.774 1.00 89.44 116 PRO A CA 1
ATOM 888 C C . PRO A 1 116 ? -15.811 -1.969 -16.347 1.00 89.44 116 PRO A C 1
ATOM 890 O O . PRO A 1 116 ? -14.709 -1.777 -16.862 1.00 89.44 116 PRO A O 1
ATOM 893 N N . ARG A 1 117 ? -16.706 -0.981 -16.217 1.00 88.19 117 ARG A N 1
ATOM 894 C CA . ARG A 1 117 ? -16.480 0.403 -16.675 1.00 88.19 117 ARG A CA 1
ATOM 895 C C . ARG A 1 117 ? -15.304 1.077 -15.968 1.00 88.19 117 ARG A C 1
ATOM 897 O O . ARG A 1 117 ? -14.701 2.000 -16.513 1.00 88.19 117 ARG A O 1
ATOM 904 N N . TRP A 1 118 ? -14.952 0.609 -14.772 1.00 87.12 118 TRP A N 1
ATOM 905 C CA . TRP A 1 118 ? -13.871 1.156 -13.960 1.00 87.12 118 TRP A CA 1
ATOM 906 C C . TRP A 1 118 ? -12.609 0.281 -13.954 1.00 87.12 118 TRP A C 1
ATOM 908 O O . TRP A 1 118 ? -11.629 0.671 -13.320 1.00 87.12 118 TRP A O 1
ATOM 918 N N . ARG A 1 119 ? -12.567 -0.824 -14.711 1.00 91.88 119 ARG A N 1
ATOM 919 C CA . ARG A 1 119 ? -11.439 -1.781 -14.731 1.00 91.88 119 ARG A CA 1
ATOM 920 C C . ARG A 1 119 ? -10.260 -1.390 -15.631 1.00 91.88 119 ARG A C 1
ATOM 922 O O . ARG A 1 119 ? -9.239 -2.067 -15.622 1.00 91.88 119 ARG A O 1
ATOM 929 N N . ASP A 1 120 ? -10.350 -0.299 -16.390 1.00 90.69 120 ASP A N 1
ATOM 930 C CA . ASP A 1 120 ? -9.241 0.120 -17.257 1.00 90.69 120 ASP A CA 1
ATOM 931 C C . ASP A 1 120 ? -8.116 0.830 -16.476 1.00 90.69 120 ASP A C 1
ATOM 933 O O . ASP A 1 120 ? -8.224 2.016 -16.153 1.00 90.69 120 ASP A O 1
ATOM 937 N N . PHE A 1 121 ? -7.036 0.097 -16.187 1.00 94.00 121 PHE A N 1
ATOM 938 C CA . PHE A 1 121 ? -5.787 0.602 -15.595 1.00 94.00 121 PHE A CA 1
ATOM 939 C C . PHE A 1 121 ? -4.648 0.758 -16.619 1.00 94.00 121 PHE A C 1
ATOM 941 O O . PHE A 1 121 ? -3.542 1.157 -16.248 1.00 94.00 121 PHE A O 1
ATOM 948 N N . THR A 1 122 ? -4.900 0.506 -17.907 1.00 89.75 122 THR A N 1
ATOM 949 C CA . THR A 1 122 ? -3.860 0.407 -18.954 1.00 89.75 122 THR A CA 1
ATOM 950 C C . THR A 1 122 ? -3.113 1.719 -19.214 1.00 89.75 122 THR A C 1
ATOM 952 O O . THR A 1 122 ? -2.025 1.738 -19.786 1.00 89.75 122 THR A O 1
ATOM 955 N N . THR A 1 123 ? -3.675 2.843 -18.769 1.00 89.50 123 THR A N 1
ATOM 956 C CA . THR A 1 123 ? -3.083 4.178 -18.918 1.00 89.50 123 THR A CA 1
ATOM 957 C C . THR A 1 123 ? -2.170 4.574 -17.755 1.00 89.50 123 THR A C 1
ATOM 959 O O . THR A 1 123 ? -1.463 5.583 -17.847 1.00 89.50 123 THR A O 1
ATOM 962 N N . VAL A 1 124 ? -2.154 3.803 -16.661 1.00 94.62 124 VAL A N 1
ATOM 963 C CA . VAL A 1 124 ? -1.364 4.118 -15.467 1.00 94.62 124 VAL A CA 1
ATOM 964 C C . VAL A 1 124 ? 0.050 3.568 -15.622 1.00 94.62 124 VAL A C 1
ATOM 966 O O . VAL A 1 124 ? 0.289 2.374 -15.474 1.00 94.62 124 VAL A O 1
ATOM 969 N N . ARG A 1 125 ? 1.009 4.459 -15.895 1.00 96.25 125 ARG A N 1
ATOM 970 C CA . ARG A 1 125 ? 2.427 4.096 -16.024 1.00 96.25 125 ARG A CA 1
ATOM 971 C C . ARG A 1 125 ? 3.167 4.165 -14.697 1.00 96.25 125 ARG A C 1
ATOM 973 O O . ARG A 1 125 ? 3.003 5.128 -13.946 1.00 96.25 125 ARG A O 1
ATOM 980 N N . PHE A 1 126 ? 4.059 3.208 -14.474 1.00 96.12 126 PHE A N 1
ATOM 981 C CA . PHE A 1 126 ? 4.951 3.142 -13.319 1.00 96.12 126 PHE A CA 1
ATOM 982 C C . PHE A 1 126 ? 6.403 3.179 -13.800 1.00 96.12 126 PHE A C 1
ATOM 984 O O . PHE A 1 126 ? 6.849 2.280 -14.505 1.00 96.12 126 PHE A O 1
ATOM 991 N N . TRP A 1 127 ? 7.142 4.233 -13.451 1.00 93.38 127 TRP A N 1
ATOM 992 C CA . TRP A 1 127 ? 8.542 4.416 -13.856 1.00 93.38 127 TRP A CA 1
ATOM 993 C C . TRP A 1 127 ? 9.521 3.849 -12.835 1.00 93.38 127 TRP A C 1
ATOM 995 O O . TRP A 1 127 ? 10.556 3.324 -13.218 1.00 93.38 127 TRP A O 1
ATOM 1005 N N . ASN A 1 128 ? 9.201 3.959 -11.541 1.00 91.44 128 ASN A N 1
ATOM 1006 C CA . ASN A 1 128 ? 10.041 3.439 -10.466 1.00 91.44 128 ASN A CA 1
ATOM 1007 C C . ASN A 1 128 ? 9.201 2.527 -9.573 1.00 91.44 128 ASN A C 1
ATOM 1009 O O . ASN A 1 128 ? 8.467 2.987 -8.694 1.00 91.44 128 ASN A O 1
ATOM 1013 N N . HIS A 1 129 ? 9.313 1.224 -9.801 1.00 94.31 129 HIS A N 1
ATOM 1014 C CA . HIS A 1 129 ? 8.780 0.190 -8.921 1.00 94.31 129 HIS A CA 1
ATOM 1015 C C . HIS A 1 129 ? 9.925 -0.646 -8.351 1.00 94.31 129 HIS A C 1
ATOM 1017 O O . HIS A 1 129 ? 11.073 -0.539 -8.795 1.00 94.31 129 HIS A O 1
ATOM 1023 N N . ARG A 1 13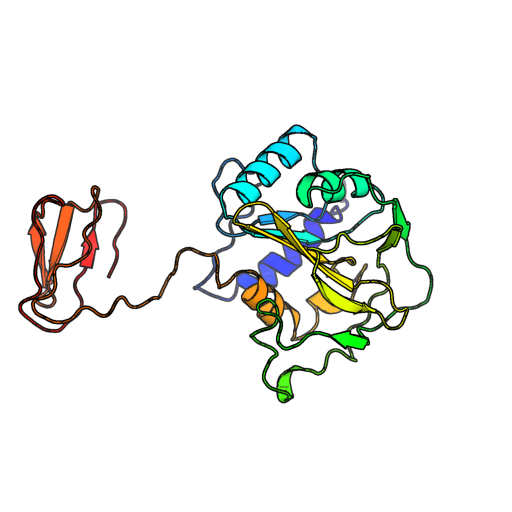0 ? 9.639 -1.377 -7.277 1.00 95.38 130 ARG A N 1
ATOM 1024 C CA . ARG A 1 130 ? 10.606 -2.212 -6.571 1.00 95.38 130 ARG A CA 1
ATOM 1025 C C . ARG A 1 130 ? 10.213 -3.652 -6.820 1.00 95.38 130 ARG A C 1
ATOM 1027 O O . ARG A 1 130 ? 9.034 -3.986 -6.730 1.00 95.38 130 ARG A O 1
ATOM 1034 N N . ARG A 1 131 ? 11.194 -4.483 -7.134 1.00 95.75 131 ARG A N 1
ATOM 1035 C CA . ARG A 1 131 ? 10.987 -5.924 -7.189 1.00 95.75 131 ARG A CA 1
ATOM 1036 C C . ARG A 1 131 ? 11.052 -6.470 -5.779 1.00 95.75 131 ARG A C 1
ATOM 1038 O O . ARG A 1 131 ? 11.882 -6.033 -4.984 1.00 95.75 131 ARG A O 1
ATOM 1045 N N . PHE A 1 132 ? 10.145 -7.387 -5.486 1.00 95.00 132 PHE A N 1
ATOM 1046 C CA . PHE A 1 132 ? 10.215 -8.212 -4.294 1.00 95.00 132 PHE A CA 1
ATOM 1047 C C . PHE A 1 132 ? 11.029 -9.451 -4.664 1.00 95.00 132 PHE A C 1
ATOM 1049 O O . PHE A 1 132 ? 10.550 -10.291 -5.422 1.00 95.00 132 PHE A O 1
ATOM 1056 N N . GLU A 1 133 ? 12.271 -9.530 -4.196 1.00 92.44 133 GLU A N 1
ATOM 1057 C CA . GLU A 1 133 ? 13.134 -10.687 -4.423 1.00 92.44 133 GLU A CA 1
ATOM 1058 C C . GLU A 1 133 ? 12.990 -11.660 -3.255 1.00 92.44 133 GLU A C 1
ATOM 1060 O O . GLU A 1 133 ? 13.313 -11.335 -2.108 1.00 92.44 133 GLU A O 1
ATOM 1065 N N . GLY A 1 134 ? 12.484 -12.847 -3.572 1.00 84.56 134 GLY A N 1
ATOM 1066 C CA . GLY A 1 134 ? 12.132 -13.887 -2.617 1.00 84.56 134 GLY A CA 1
ATOM 1067 C C . GLY A 1 134 ? 10.720 -14.401 -2.864 1.00 84.56 134 GLY A C 1
ATOM 1068 O O . GLY A 1 134 ? 9.953 -13.829 -3.644 1.00 84.56 134 GLY A O 1
ATOM 1069 N N . ASP A 1 135 ? 10.374 -15.484 -2.181 1.00 87.50 135 ASP A N 1
ATOM 1070 C CA . ASP A 1 135 ? 9.043 -16.060 -2.281 1.00 87.50 135 ASP A CA 1
ATOM 1071 C C . ASP A 1 135 ? 8.065 -15.314 -1.376 1.00 87.50 135 ASP A C 1
ATOM 1073 O O . ASP A 1 135 ? 8.346 -14.999 -0.216 1.00 87.50 135 ASP A O 1
ATOM 1077 N N . LEU A 1 136 ? 6.879 -15.029 -1.912 1.00 92.06 136 LEU A N 1
ATOM 1078 C CA . LEU A 1 136 ? 5.783 -14.541 -1.089 1.00 92.06 136 LEU A CA 1
ATOM 1079 C C . LEU A 1 136 ? 5.267 -15.692 -0.216 1.00 92.06 136 LEU A C 1
ATOM 1081 O O . LEU A 1 136 ? 5.069 -16.800 -0.720 1.00 92.06 136 LEU A O 1
ATOM 1085 N N . PRO A 1 137 ? 5.000 -15.454 1.079 1.00 90.44 137 PRO A N 1
ATOM 1086 C CA . PRO A 1 137 ? 4.438 -16.485 1.936 1.00 90.44 137 PRO A CA 1
ATOM 1087 C C . PRO A 1 137 ? 3.050 -16.884 1.422 1.00 90.44 137 PRO A C 1
ATOM 1089 O O . PRO A 1 137 ? 2.314 -16.047 0.906 1.00 90.44 137 PRO A O 1
ATOM 1092 N N . ALA A 1 138 ? 2.641 -18.136 1.641 1.00 88.88 138 ALA A N 1
ATOM 1093 C CA . ALA A 1 138 ? 1.382 -18.678 1.109 1.00 88.88 138 ALA A CA 1
ATOM 1094 C C . ALA A 1 138 ? 0.119 -17.882 1.502 1.00 88.88 138 ALA A C 1
ATOM 1096 O O . ALA A 1 138 ? -0.891 -17.919 0.806 1.00 88.88 138 ALA A O 1
ATOM 1097 N N . ARG A 1 139 ? 0.171 -17.162 2.629 1.00 89.12 139 ARG A N 1
ATOM 1098 C CA . ARG A 1 139 ? -0.916 -16.301 3.116 1.00 89.12 139 ARG A CA 1
ATOM 1099 C C . ARG A 1 139 ? -0.993 -14.935 2.426 1.00 89.12 139 ARG A C 1
ATOM 1101 O O . ARG A 1 139 ? -2.010 -14.264 2.571 1.00 89.12 139 ARG A O 1
ATOM 1108 N N . ALA A 1 140 ? 0.065 -14.505 1.739 1.00 95.12 140 ALA A N 1
ATOM 1109 C CA . ALA A 1 140 ? 0.063 -13.249 1.003 1.00 95.12 140 ALA A CA 1
ATOM 1110 C C . ALA A 1 140 ? -0.772 -13.384 -0.271 1.00 95.12 140 ALA A C 1
ATOM 1112 O O . ALA A 1 140 ? -0.734 -14.407 -0.956 1.00 95.12 140 ALA A O 1
ATOM 1113 N N . ARG A 1 141 ? -1.508 -12.328 -0.609 1.00 96.44 141 ARG A N 1
ATOM 1114 C CA . ARG A 1 141 ? -2.350 -12.276 -1.805 1.00 96.44 141 ARG A CA 1
ATOM 1115 C C . ARG A 1 141 ? -1.808 -11.220 -2.746 1.00 96.44 141 ARG A C 1
ATOM 1117 O O . ARG A 1 141 ? -1.713 -10.050 -2.390 1.00 96.44 141 ARG A O 1
ATOM 1124 N N . VAL A 1 142 ? -1.442 -11.625 -3.957 1.00 97.75 142 VAL A N 1
ATOM 1125 C CA . VAL A 1 142 ? -1.048 -10.672 -4.999 1.00 97.75 142 VAL A CA 1
ATOM 1126 C C . VAL A 1 142 ? -2.318 -10.103 -5.618 1.00 97.75 142 VAL A C 1
ATOM 1128 O O . VAL A 1 142 ? -3.051 -10.815 -6.294 1.00 97.75 142 VAL A O 1
ATOM 1131 N N . VAL A 1 143 ? -2.573 -8.822 -5.366 1.00 97.69 143 VAL A N 1
ATOM 1132 C CA . VAL A 1 143 ? -3.774 -8.104 -5.818 1.00 97.69 143 VAL A CA 1
ATOM 1133 C C . VAL A 1 143 ? -3.596 -7.581 -7.238 1.00 97.69 143 VAL A C 1
ATOM 1135 O O . VAL A 1 143 ? -4.543 -7.546 -8.021 1.00 97.69 143 VAL A O 1
ATOM 1138 N N . ALA A 1 144 ? -2.373 -7.181 -7.585 1.00 98.00 144 ALA A N 1
ATOM 1139 C CA . ALA A 1 144 ? -2.027 -6.799 -8.943 1.00 98.00 144 ALA A CA 1
ATOM 1140 C C . ALA A 1 144 ? -0.573 -7.141 -9.273 1.00 98.00 144 ALA A C 1
ATOM 1142 O O . ALA A 1 144 ? 0.289 -7.123 -8.390 1.00 98.00 144 ALA A O 1
ATOM 1143 N N . ARG A 1 145 ? -0.291 -7.387 -10.554 1.00 98.00 145 ARG A N 1
ATOM 1144 C CA . ARG A 1 145 ? 1.054 -7.543 -11.119 1.00 98.00 145 ARG A CA 1
ATOM 1145 C C . ARG A 1 145 ? 1.311 -6.531 -12.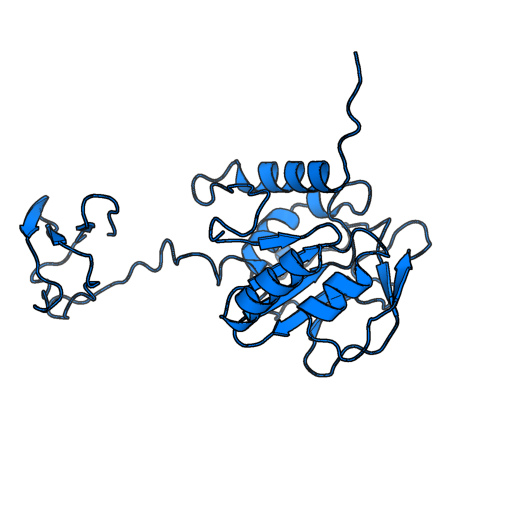219 1.00 98.00 145 ARG A C 1
ATOM 1147 O O . ARG A 1 145 ? 0.402 -6.125 -12.947 1.00 98.00 145 ARG A O 1
ATOM 1154 N N . PHE A 1 146 ? 2.577 -6.171 -12.331 1.00 97.38 146 PHE A N 1
ATOM 1155 C CA . PHE A 1 146 ? 3.114 -5.460 -13.474 1.00 97.38 146 PHE A CA 1
ATOM 1156 C C . PHE A 1 146 ? 3.171 -6.367 -14.711 1.00 97.38 146 PHE A C 1
ATOM 1158 O O . PHE A 1 146 ? 3.199 -7.590 -14.576 1.00 97.38 146 PHE A O 1
ATOM 1165 N N . ASP A 1 147 ? 3.248 -5.769 -15.901 1.00 95.81 147 ASP A N 1
ATOM 1166 C CA . ASP A 1 147 ? 3.489 -6.470 -17.179 1.00 95.81 147 ASP A CA 1
ATOM 1167 C C . ASP A 1 147 ? 4.848 -7.203 -17.236 1.00 95.81 147 ASP A C 1
ATOM 1169 O O . ASP A 1 147 ? 5.097 -8.031 -18.109 1.00 95.81 147 ASP A O 1
ATOM 1173 N N . THR A 1 148 ? 5.732 -6.942 -16.270 1.00 94.38 148 THR A N 1
ATOM 1174 C CA . THR A 1 148 ? 6.972 -7.698 -16.047 1.00 94.38 148 THR A CA 1
ATOM 1175 C C . THR A 1 148 ? 6.748 -9.011 -15.291 1.00 94.38 148 THR A C 1
ATOM 1177 O O . THR A 1 148 ? 7.678 -9.803 -15.159 1.00 94.38 148 THR A O 1
ATOM 1180 N N . GLY A 1 149 ? 5.544 -9.235 -14.753 1.00 94.50 149 GLY A N 1
ATOM 1181 C CA . GLY A 1 149 ? 5.204 -10.331 -13.841 1.00 94.50 149 GLY A CA 1
ATOM 1182 C C . GLY A 1 149 ? 5.493 -10.035 -12.363 1.00 94.50 149 GLY A C 1
ATOM 1183 O O . GLY A 1 149 ? 4.977 -10.739 -11.484 1.00 94.50 149 GLY A O 1
ATOM 1184 N N . ASP A 1 150 ? 6.258 -8.978 -12.070 1.00 95.69 150 ASP A N 1
ATOM 1185 C CA . ASP A 1 150 ? 6.574 -8.549 -10.707 1.00 95.69 150 ASP A CA 1
ATOM 1186 C C . ASP A 1 150 ? 5.278 -8.161 -9.953 1.00 95.69 150 ASP A C 1
ATOM 1188 O O . ASP A 1 150 ? 4.411 -7.483 -10.521 1.00 95.69 150 ASP A O 1
ATOM 1192 N N . PRO A 1 151 ? 5.101 -8.555 -8.675 1.00 97.38 151 PRO A N 1
ATOM 1193 C CA . PRO A 1 151 ? 3.973 -8.090 -7.873 1.00 97.38 151 PRO A CA 1
ATOM 1194 C C . PRO A 1 151 ? 3.950 -6.560 -7.781 1.00 97.38 151 PRO A C 1
ATOM 1196 O O . PRO A 1 151 ? 4.936 -5.931 -7.401 1.00 97.38 151 PRO A O 1
ATOM 1199 N N . ALA A 1 152 ? 2.807 -5.958 -8.098 1.00 97.62 152 ALA A N 1
ATOM 1200 C CA . ALA A 1 152 ? 2.595 -4.521 -7.994 1.00 97.62 152 ALA A CA 1
ATOM 1201 C C . ALA A 1 152 ? 1.931 -4.158 -6.670 1.00 97.62 152 ALA A C 1
ATOM 1203 O O . ALA A 1 152 ? 2.397 -3.253 -5.972 1.00 97.62 152 ALA A O 1
ATOM 1204 N N . TRP A 1 153 ? 0.868 -4.885 -6.323 1.00 98.06 153 TRP A N 1
ATOM 1205 C CA . TRP A 1 153 ? 0.117 -4.725 -5.084 1.00 98.06 153 TRP A CA 1
ATOM 1206 C C . TRP A 1 153 ? -0.020 -6.068 -4.380 1.00 98.06 153 TRP A C 1
ATOM 1208 O O . TRP A 1 153 ? -0.383 -7.063 -5.010 1.00 98.06 153 TRP A O 1
ATOM 1218 N N . ILE A 1 154 ? 0.273 -6.093 -3.084 1.00 97.88 154 ILE A N 1
ATOM 1219 C CA . ILE A 1 154 ? 0.259 -7.307 -2.268 1.00 97.88 154 ILE A CA 1
ATOM 1220 C C . ILE A 1 154 ? -0.490 -7.018 -0.973 1.00 97.88 154 ILE A C 1
ATOM 1222 O O . ILE A 1 154 ? -0.256 -5.994 -0.341 1.00 97.88 154 ILE A O 1
ATOM 1226 N N . GLU A 1 155 ? -1.350 -7.934 -0.562 1.00 96.19 155 GLU A N 1
ATOM 1227 C CA . GLU A 1 155 ? -1.950 -7.947 0.763 1.00 96.19 155 GLU A CA 1
ATOM 1228 C C . GLU A 1 155 ? -1.268 -9.009 1.637 1.00 96.19 155 GLU A C 1
ATOM 1230 O O . GLU A 1 155 ? -1.109 -10.160 1.221 1.00 96.19 155 GLU A O 1
ATOM 1235 N N . PHE A 1 156 ? -0.891 -8.633 2.860 1.00 95.94 156 PHE A N 1
ATOM 1236 C CA . PHE A 1 156 ? -0.415 -9.552 3.890 1.00 95.94 156 PHE A CA 1
ATOM 1237 C C . PHE A 1 156 ? -1.377 -9.540 5.086 1.00 95.94 156 PHE A C 1
ATOM 1239 O O . PHE A 1 156 ? -1.483 -8.512 5.754 1.00 95.94 156 PHE A O 1
ATOM 1246 N N . PRO A 1 157 ? -2.025 -10.668 5.424 1.00 93.00 157 PRO A N 1
ATOM 1247 C CA . PRO A 1 157 ? -2.801 -10.767 6.655 1.00 93.00 157 PRO A CA 1
ATOM 1248 C C . PRO A 1 157 ? -1.871 -10.844 7.877 1.00 93.00 157 PRO A C 1
ATOM 1250 O O . PRO A 1 157 ? -0.981 -11.708 7.949 1.00 93.00 157 PRO A O 1
ATOM 1253 N N . VAL A 1 158 ? -2.089 -9.960 8.855 1.00 92.06 158 VAL A N 1
ATOM 1254 C CA . VAL A 1 158 ? -1.257 -9.809 10.060 1.00 92.06 158 VAL A CA 1
ATOM 1255 C C . VAL A 1 158 ? -2.151 -9.758 11.300 1.00 92.06 158 VAL A C 1
ATOM 1257 O O . VAL A 1 158 ? -2.773 -8.747 11.599 1.00 92.06 158 VAL A O 1
ATOM 1260 N N . GLY A 1 159 ? -2.199 -10.863 12.050 1.00 89.44 159 GLY A N 1
ATOM 1261 C CA . GLY A 1 159 ? -3.105 -10.999 13.194 1.00 89.44 159 GLY A CA 1
ATOM 1262 C C . GLY A 1 159 ? -4.562 -10.829 12.764 1.00 89.44 159 GLY A C 1
ATOM 1263 O O . GLY A 1 159 ? -5.044 -11.617 11.951 1.00 89.44 159 GLY A O 1
ATOM 1264 N N . ARG A 1 160 ? -5.259 -9.827 13.314 1.00 87.81 160 ARG A N 1
ATOM 1265 C CA . ARG A 1 160 ? -6.647 -9.500 12.938 1.00 87.81 160 ARG A CA 1
ATOM 1266 C C . ARG A 1 160 ? -6.761 -8.437 11.841 1.00 87.81 160 ARG A C 1
ATOM 1268 O O . ARG A 1 160 ? -7.869 -8.214 11.367 1.00 87.81 160 ARG A O 1
ATOM 1275 N N . GLY A 1 161 ? -5.664 -7.764 11.501 1.00 89.06 161 GLY A N 1
ATOM 1276 C CA . GLY A 1 161 ? -5.618 -6.708 10.495 1.00 89.06 161 GLY A CA 1
ATOM 1277 C C . GLY A 1 161 ? -4.926 -7.153 9.211 1.00 89.06 161 GLY A C 1
ATOM 1278 O O . GLY A 1 161 ? -4.516 -8.311 9.047 1.00 89.06 161 GLY A O 1
ATOM 1279 N N . SER A 1 162 ? -4.772 -6.204 8.297 1.00 91.81 162 SER A N 1
ATOM 1280 C CA . SER A 1 162 ? -4.198 -6.418 6.977 1.00 91.81 162 SER A CA 1
ATOM 1281 C C . SER A 1 162 ? -3.204 -5.321 6.599 1.00 91.81 162 SER A C 1
ATOM 1283 O O . SER A 1 162 ? -3.394 -4.128 6.847 1.00 91.81 162 SER A O 1
ATOM 1285 N N . LEU A 1 163 ? -2.101 -5.730 5.977 1.00 95.00 163 LEU A N 1
ATOM 1286 C CA . LEU A 1 163 ? -1.103 -4.834 5.414 1.00 95.00 163 LEU A CA 1
ATOM 1287 C C . LEU A 1 163 ? -1.219 -4.845 3.891 1.00 95.00 163 LEU A C 1
ATOM 1289 O O . LEU A 1 163 ? -0.816 -5.810 3.240 1.00 95.00 163 LEU A O 1
ATOM 1293 N N . PHE A 1 164 ? -1.689 -3.742 3.316 1.00 96.25 164 PHE A N 1
ATOM 1294 C CA . PHE A 1 164 ? -1.664 -3.535 1.873 1.00 96.25 164 PHE A CA 1
ATOM 1295 C C . PHE A 1 164 ? -0.343 -2.882 1.462 1.00 96.25 164 PHE A C 1
ATOM 1297 O O . PHE A 1 164 ? 0.076 -1.873 2.028 1.00 96.25 164 PHE A O 1
ATOM 1304 N N . VAL A 1 165 ? 0.329 -3.433 0.460 1.00 97.25 165 VAL A N 1
ATOM 1305 C CA . VAL A 1 165 ? 1.655 -2.999 0.019 1.00 97.25 165 VAL A CA 1
ATOM 1306 C C . VAL A 1 165 ? 1.606 -2.623 -1.451 1.00 97.25 165 VAL A C 1
ATOM 1308 O O . VAL A 1 165 ? 1.236 -3.433 -2.295 1.00 97.25 165 VAL A O 1
ATOM 1311 N N . MET A 1 166 ? 2.029 -1.402 -1.768 1.00 97.81 166 MET A N 1
ATOM 1312 C CA . MET A 1 166 ? 2.269 -0.947 -3.133 1.00 97.81 166 MET A CA 1
ATOM 1313 C C . MET A 1 166 ? 3.765 -0.936 -3.421 1.00 97.81 166 MET A C 1
ATOM 1315 O O . MET A 1 166 ? 4.521 -0.197 -2.792 1.00 97.81 166 MET A O 1
ATOM 1319 N N . MET A 1 167 ? 4.189 -1.695 -4.428 1.00 97.38 167 MET A N 1
ATOM 1320 C CA . MET A 1 167 ? 5.594 -1.834 -4.824 1.00 97.38 167 MET A CA 1
ATOM 1321 C C . MET A 1 167 ? 6.113 -0.644 -5.650 1.00 97.38 167 MET A C 1
ATOM 1323 O O . MET A 1 167 ? 7.241 -0.645 -6.138 1.00 97.38 167 MET A O 1
ATOM 1327 N N . SER A 1 168 ? 5.312 0.410 -5.799 1.00 94.25 168 SER A N 1
ATOM 1328 C CA . SER A 1 168 ? 5.705 1.669 -6.422 1.00 94.25 168 SER A CA 1
ATOM 1329 C C . SER A 1 168 ? 5.038 2.847 -5.724 1.00 94.25 168 SER A C 1
ATOM 1331 O O . SER A 1 168 ? 3.906 2.754 -5.247 1.00 94.25 168 SER A O 1
ATOM 1333 N N . GLY A 1 169 ? 5.738 3.981 -5.694 1.00 89.88 169 GLY A N 1
ATOM 1334 C CA . GLY A 1 169 ? 5.170 5.244 -5.244 1.00 89.88 169 GLY A CA 1
ATOM 1335 C C . GLY A 1 169 ? 4.062 5.737 -6.173 1.00 89.88 169 GLY A C 1
ATOM 1336 O O . GLY A 1 169 ? 4.133 5.585 -7.389 1.00 89.88 169 GLY A O 1
ATOM 1337 N N . TRP A 1 170 ? 3.055 6.410 -5.619 1.00 87.12 170 TRP A N 1
ATOM 1338 C CA . TRP A 1 170 ? 2.001 7.052 -6.412 1.00 87.12 170 TRP A CA 1
ATOM 1339 C C . TRP A 1 170 ? 2.375 8.445 -6.937 1.00 87.12 170 TRP A C 1
ATOM 1341 O O . TRP A 1 170 ? 1.639 9.012 -7.740 1.00 87.12 170 TRP A O 1
ATOM 1351 N N . HIS A 1 171 ? 3.483 9.037 -6.478 1.00 84.62 171 HIS A N 1
ATOM 1352 C CA . HIS A 1 171 ? 3.925 10.364 -6.914 1.00 84.62 171 HIS A CA 1
ATOM 1353 C C . HIS A 1 171 ? 4.404 10.335 -8.376 1.00 84.62 171 HIS A C 1
ATOM 1355 O O . HIS A 1 171 ? 5.066 9.368 -8.738 1.00 84.62 171 HIS A O 1
ATOM 1361 N N . PRO A 1 172 ? 4.261 11.419 -9.173 1.00 85.75 172 PRO A N 1
ATOM 1362 C CA . PRO A 1 172 ? 4.708 11.490 -10.577 1.00 85.75 172 PRO A CA 1
ATOM 1363 C C . PRO A 1 172 ? 6.191 11.206 -10.875 1.00 85.75 172 PRO A C 1
ATOM 1365 O O . PRO A 1 172 ? 6.606 11.255 -12.024 1.00 85.75 172 PRO A O 1
ATOM 1368 N N . ARG A 1 173 ? 7.018 10.968 -9.852 1.00 86.62 173 ARG A N 1
ATOM 1369 C CA . ARG A 1 173 ? 8.396 10.485 -10.037 1.00 86.62 173 ARG A CA 1
ATOM 1370 C C . ARG A 1 173 ? 8.450 8.964 -10.067 1.00 86.62 173 ARG A C 1
ATOM 1372 O O . ARG A 1 173 ? 9.360 8.427 -10.674 1.00 86.62 173 ARG A O 1
ATOM 1379 N N . ASP A 1 174 ? 7.510 8.293 -9.419 1.00 88.81 174 ASP A N 1
ATOM 1380 C CA . ASP A 1 174 ? 7.424 6.843 -9.321 1.00 88.81 174 ASP A CA 1
ATOM 1381 C C . ASP A 1 174 ? 6.316 6.283 -10.224 1.00 88.81 174 ASP A C 1
ATOM 1383 O O . ASP A 1 174 ? 6.573 5.317 -10.938 1.00 88.81 174 ASP A O 1
ATOM 1387 N N . SER A 1 175 ? 5.142 6.928 -10.300 1.00 92.94 175 SER A N 1
ATOM 1388 C CA . SER A 1 175 ? 4.051 6.526 -11.202 1.00 92.94 175 SER A CA 1
ATOM 1389 C C . SER A 1 175 ? 3.036 7.634 -11.513 1.00 92.94 175 SER A C 1
ATOM 1391 O O . SER A 1 175 ? 2.996 8.686 -10.871 1.00 92.94 175 SER A O 1
ATOM 1393 N N . GLN A 1 176 ? 2.177 7.384 -12.502 1.00 93.62 176 GLN A N 1
ATOM 1394 C CA . GLN A 1 176 ? 1.018 8.217 -12.836 1.00 93.62 176 GLN A CA 1
ATOM 1395 C C . GLN A 1 176 ? -0.190 7.957 -11.929 1.00 93.62 176 GLN A C 1
ATOM 1397 O O . GLN A 1 176 ? -1.228 8.585 -12.132 1.00 93.62 176 GLN A O 1
ATOM 1402 N N . LEU A 1 177 ? -0.081 7.062 -10.937 1.00 92.69 177 LEU A N 1
ATOM 1403 C CA . LEU A 1 177 ? -1.230 6.610 -10.157 1.00 92.69 177 LEU A CA 1
ATOM 1404 C C . LEU A 1 177 ? -1.965 7.786 -9.506 1.00 92.69 177 LEU A C 1
ATOM 1406 O O . LEU A 1 177 ? -3.164 7.907 -9.727 1.00 92.69 177 LEU A O 1
ATOM 1410 N N . SER A 1 178 ? -1.260 8.707 -8.832 1.00 88.06 178 SER A N 1
ATOM 1411 C CA . SER A 1 178 ? -1.879 9.883 -8.181 1.00 88.06 178 SER A CA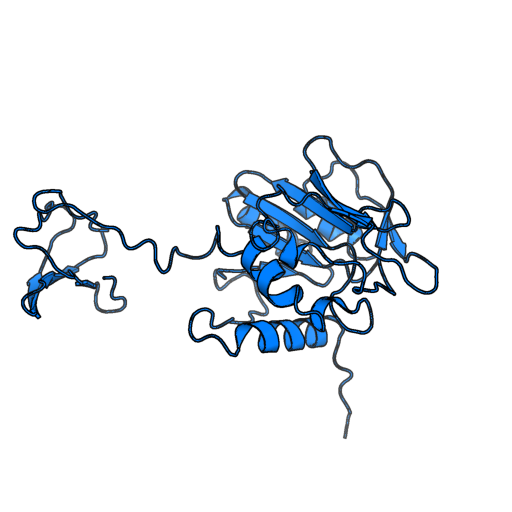 1
ATOM 1412 C C . SER A 1 178 ? -2.552 10.882 -9.128 1.00 88.06 178 SER A C 1
ATOM 1414 O O . SER A 1 178 ? -3.336 11.713 -8.676 1.00 88.06 178 SER A O 1
ATOM 1416 N N . LEU A 1 179 ? -2.247 10.820 -10.427 1.00 87.75 179 LEU A N 1
ATOM 1417 C CA . LEU A 1 179 ? -2.846 11.671 -11.458 1.00 87.75 179 LEU A CA 1
ATOM 1418 C C . LEU A 1 179 ? -4.019 10.987 -12.170 1.00 87.75 179 LEU A C 1
ATOM 1420 O O . LEU A 1 179 ? -4.711 11.624 -12.961 1.00 87.75 179 LEU A O 1
ATOM 1424 N N . SER A 1 180 ? -4.227 9.695 -11.921 1.00 89.25 180 SER A N 1
ATOM 1425 C CA . SER A 1 180 ? -5.310 8.929 -12.522 1.00 89.25 180 SER A CA 1
ATOM 1426 C C . SER A 1 180 ? -6.614 9.109 -11.747 1.00 89.25 180 SER A C 1
ATOM 1428 O O . SER A 1 180 ? -6.618 9.284 -10.526 1.00 89.25 180 SER A O 1
ATOM 1430 N N . SER A 1 181 ? -7.744 8.952 -12.439 1.00 88.19 181 SER A N 1
ATOM 1431 C CA . SER A 1 181 ? -9.062 8.874 -11.796 1.00 88.19 181 SER A CA 1
ATOM 1432 C C . SER A 1 181 ? -9.210 7.666 -10.861 1.00 88.19 181 SER A C 1
ATOM 1434 O O . SER A 1 181 ? -10.153 7.618 -10.078 1.00 88.19 181 SER A O 1
ATOM 1436 N N . LYS A 1 182 ? -8.278 6.703 -10.909 1.00 90.50 182 LYS A N 1
ATOM 1437 C CA . LYS A 1 182 ? -8.276 5.497 -10.072 1.00 90.50 182 LYS A CA 1
ATOM 1438 C C . LYS A 1 182 ? -7.732 5.742 -8.672 1.00 90.50 182 LYS A C 1
ATOM 1440 O O . LYS A 1 182 ? -7.980 4.934 -7.790 1.00 90.50 182 LYS A O 1
ATOM 1445 N N . PHE A 1 183 ? -7.005 6.835 -8.441 1.00 89.50 183 PHE A N 1
ATOM 1446 C CA . PHE A 1 183 ? -6.293 7.027 -7.179 1.00 89.50 183 PHE A CA 1
ATOM 1447 C C . PHE A 1 183 ? -7.219 7.127 -5.969 1.00 89.50 183 PHE A C 1
ATOM 1449 O O . PHE A 1 183 ? -7.056 6.393 -5.000 1.00 89.50 183 PHE A O 1
ATOM 1456 N N . VAL A 1 184 ? -8.195 8.034 -6.036 1.00 85.06 184 VAL A N 1
ATOM 1457 C CA . VAL A 1 184 ? -9.113 8.293 -4.922 1.00 85.06 184 VAL A CA 1
ATOM 1458 C C . VAL A 1 184 ? -9.999 7.072 -4.651 1.00 85.06 184 VAL A C 1
ATOM 1460 O O . VAL A 1 184 ? -10.022 6.640 -3.499 1.00 85.06 184 VAL A O 1
ATOM 1463 N N . PRO A 1 185 ? -10.651 6.448 -5.658 1.00 86.94 185 PRO A N 1
ATOM 1464 C CA . PRO A 1 185 ? -11.434 5.237 -5.421 1.00 86.94 185 PRO A CA 1
ATOM 1465 C C . PRO A 1 185 ? -10.592 4.074 -4.888 1.00 86.94 185 PRO A C 1
ATOM 1467 O O . PRO A 1 185 ? -11.077 3.326 -4.052 1.00 86.94 185 PRO A O 1
ATOM 1470 N N . LEU A 1 186 ? -9.325 3.943 -5.303 1.00 90.25 186 LEU A N 1
ATOM 1471 C CA . LEU A 1 186 ? -8.425 2.911 -4.783 1.00 90.25 186 LEU A CA 1
ATOM 1472 C C . LEU A 1 186 ? -8.114 3.125 -3.304 1.00 90.25 186 LEU A C 1
ATOM 1474 O O . LEU A 1 186 ? -8.254 2.198 -2.515 1.00 90.25 186 LEU A O 1
ATOM 1478 N N . LEU A 1 187 ? -7.724 4.340 -2.912 1.00 86.06 187 LEU A N 1
ATOM 1479 C CA . LEU A 1 187 ? -7.460 4.633 -1.504 1.00 86.06 187 LEU A CA 1
ATOM 1480 C C . LEU A 1 187 ? -8.723 4.485 -0.657 1.00 86.06 187 LEU A C 1
ATOM 1482 O O . LEU A 1 187 ? -8.653 3.931 0.431 1.00 86.06 187 LEU A O 1
ATOM 1486 N N . PHE A 1 188 ? -9.876 4.927 -1.162 1.00 80.81 188 PHE A N 1
ATOM 1487 C CA . PHE A 1 188 ? -11.150 4.678 -0.498 1.00 80.81 188 PHE A CA 1
ATOM 1488 C C . PHE A 1 188 ? -11.365 3.168 -0.339 1.00 80.81 188 PHE A C 1
ATOM 1490 O O . PHE A 1 188 ? -11.481 2.688 0.776 1.00 80.81 188 PHE A O 1
ATOM 1497 N N . SER A 1 189 ? -11.280 2.388 -1.414 1.00 84.56 189 SER A N 1
ATOM 1498 C CA . SER A 1 189 ? -11.468 0.935 -1.378 1.00 84.56 189 SER A CA 1
ATOM 1499 C C . SER A 1 189 ? -10.550 0.197 -0.399 1.00 84.56 189 SER A C 1
ATOM 1501 O O . SER A 1 189 ? -10.987 -0.775 0.206 1.00 84.56 189 SER A O 1
ATOM 1503 N N . ILE A 1 190 ? -9.301 0.643 -0.238 1.00 85.94 190 ILE A N 1
ATOM 1504 C CA . ILE A 1 190 ? -8.342 0.055 0.710 1.00 85.94 190 ILE A CA 1
ATOM 1505 C C . ILE A 1 190 ? -8.728 0.365 2.167 1.00 85.94 190 ILE A C 1
ATOM 1507 O O . ILE A 1 190 ? -8.420 -0.426 3.050 1.00 85.94 190 ILE A O 1
ATOM 1511 N N . PHE A 1 191 ? -9.395 1.494 2.438 1.00 76.12 191 PHE A N 1
ATOM 1512 C CA . PHE A 1 191 ? -9.602 1.987 3.806 1.00 76.12 191 PHE A CA 1
ATOM 1513 C C . PHE A 1 191 ? -11.060 2.073 4.285 1.00 76.12 191 PHE A C 1
ATOM 1515 O O . PHE A 1 191 ? -11.272 2.141 5.496 1.00 76.12 191 PHE A O 1
ATOM 1522 N N . SER A 1 192 ? -12.082 2.099 3.416 1.00 65.75 192 SER A N 1
ATOM 1523 C CA . SER A 1 192 ? -13.459 2.387 3.886 1.00 65.75 192 SER A CA 1
ATOM 1524 C C . SER A 1 192 ? -14.089 1.279 4.722 1.00 65.75 192 SER A C 1
ATOM 1526 O O . SER A 1 192 ? -15.085 1.547 5.384 1.00 65.75 192 SER A O 1
ATOM 1528 N N . ASP A 1 193 ? -13.522 0.075 4.732 1.00 57.78 193 ASP A N 1
ATOM 1529 C CA . ASP A 1 193 ? -14.029 -1.020 5.564 1.00 57.78 193 ASP A CA 1
ATOM 1530 C C . ASP A 1 193 ? -13.524 -0.889 7.024 1.00 57.78 193 ASP A C 1
ATOM 1532 O O . ASP A 1 193 ? -14.005 -1.596 7.909 1.00 57.78 193 ASP A O 1
ATOM 1536 N N . HIS A 1 194 ? -12.604 0.057 7.296 1.00 55.81 194 HIS A N 1
ATOM 1537 C CA . HIS A 1 194 ? -11.801 0.097 8.529 1.00 55.81 194 HIS A CA 1
ATOM 1538 C C . HIS A 1 194 ? -11.697 1.479 9.206 1.00 55.81 194 HIS A C 1
ATOM 1540 O O . HIS A 1 194 ? -11.013 1.620 10.221 1.00 55.81 194 HIS A O 1
ATOM 1546 N N . GLY A 1 195 ? -12.398 2.503 8.702 1.00 43.97 195 GLY A N 1
ATOM 1547 C CA . GLY A 1 195 ? -12.670 3.718 9.482 1.00 43.97 195 GLY A CA 1
ATOM 1548 C C . GLY A 1 195 ? -13.696 3.445 10.595 1.00 43.97 195 GLY A C 1
ATOM 1549 O O . GLY A 1 195 ? -14.375 2.414 10.555 1.00 43.97 195 GLY A O 1
ATOM 1550 N N . PRO A 1 196 ? -13.902 4.363 11.567 1.00 36.34 196 PRO A N 1
ATOM 1551 C CA . PRO A 1 196 ? -15.159 4.362 12.312 1.00 36.34 196 PRO A CA 1
ATOM 1552 C C . PRO A 1 196 ? -16.269 4.274 11.269 1.00 36.34 196 PRO A C 1
ATOM 1554 O O . PRO A 1 196 ? -16.212 5.020 10.290 1.00 36.34 196 PRO A O 1
ATOM 1557 N N . GLN A 1 197 ? -17.229 3.362 11.425 1.00 36.69 197 GLN A N 1
ATOM 1558 C CA . GLN A 1 197 ? -18.399 3.329 10.552 1.00 36.69 197 GLN A CA 1
ATOM 1559 C C . GLN A 1 197 ? -19.178 4.639 10.726 1.00 36.69 197 GLN A C 1
ATOM 1561 O O . GLN A 1 197 ? -20.162 4.715 11.458 1.00 36.69 197 GLN A O 1
ATOM 1566 N N . VAL A 1 198 ? -18.728 5.702 10.068 1.00 39.44 198 VAL A N 1
ATOM 1567 C CA . VAL A 1 198 ? -19.477 6.930 9.884 1.00 39.44 198 VAL A CA 1
ATOM 1568 C C . VAL A 1 198 ? -20.506 6.579 8.823 1.00 39.44 198 VAL A C 1
ATOM 1570 O O . VAL A 1 198 ? -20.252 6.688 7.629 1.00 39.44 198 VAL A O 1
ATOM 1573 N N . GLY A 1 199 ? -21.651 6.062 9.267 1.00 40.41 199 GLY A N 1
ATOM 1574 C CA . GLY A 1 199 ? -22.792 5.824 8.387 1.00 40.41 199 GLY A CA 1
ATOM 1575 C C . GLY A 1 199 ? -23.156 4.369 8.120 1.00 40.41 199 GLY A C 1
ATOM 1576 O O . GLY A 1 199 ? -23.818 4.095 7.125 1.00 40.41 199 GLY A O 1
ATOM 1577 N N . GLY A 1 200 ? -22.867 3.446 9.037 1.00 38.16 200 GLY A N 1
ATOM 1578 C CA . GLY A 1 200 ? -23.896 2.447 9.298 1.00 38.16 200 GLY A CA 1
ATOM 1579 C C . GLY A 1 200 ? -25.032 3.193 9.985 1.00 38.16 200 GLY A C 1
ATOM 1580 O O . GLY A 1 200 ? -24.963 3.382 11.196 1.00 38.16 200 GLY A O 1
ATOM 1581 N N . THR A 1 201 ? -26.026 3.703 9.248 1.00 45.28 201 THR A N 1
ATOM 1582 C CA . THR A 1 201 ? -27.291 4.101 9.877 1.00 45.28 201 THR A CA 1
ATOM 1583 C C . THR A 1 201 ? -27.770 2.856 10.605 1.00 45.28 201 THR A C 1
ATOM 1585 O O . THR A 1 201 ? -28.260 1.925 9.967 1.00 45.28 201 THR A O 1
ATOM 1588 N N . ARG A 1 202 ? -27.528 2.772 11.917 1.00 54.12 202 ARG A N 1
ATOM 1589 C CA . ARG A 1 202 ? -28.023 1.662 12.716 1.00 54.12 202 ARG A CA 1
ATOM 1590 C C . ARG A 1 202 ? -29.529 1.882 12.785 1.00 54.12 202 ARG A C 1
ATOM 1592 O O . ARG A 1 202 ? -30.019 2.689 13.565 1.00 54.12 202 ARG A O 1
ATOM 1599 N N . GLN A 1 203 ? -30.244 1.272 11.849 1.00 56.41 203 GLN A N 1
ATOM 1600 C CA . GLN A 1 203 ? -31.694 1.261 11.853 1.00 56.41 203 GLN A CA 1
ATOM 1601 C C . GLN A 1 203 ? -32.108 0.310 12.973 1.00 56.41 203 GLN A C 1
ATOM 1603 O O . GLN A 1 203 ? -31.749 -0.864 12.948 1.00 56.41 203 GLN A O 1
ATOM 1608 N N . PHE A 1 204 ? -32.811 0.839 13.968 1.00 67.94 204 PHE A N 1
ATOM 1609 C CA . PHE A 1 204 ? -33.401 0.058 15.051 1.00 67.94 204 PHE A CA 1
ATOM 1610 C C . PHE A 1 204 ? -34.911 0.047 14.877 1.00 67.94 204 PHE A C 1
ATOM 1612 O O . PHE A 1 204 ? -35.497 1.052 14.457 1.00 67.94 204 PHE A O 1
ATOM 1619 N N . PHE A 1 205 ? -35.547 -1.071 15.211 1.00 70.75 205 PHE A N 1
ATOM 1620 C CA . PHE A 1 205 ? -37.000 -1.126 15.219 1.00 70.75 205 PHE A CA 1
ATOM 1621 C C . PHE A 1 205 ? -37.555 -0.514 16.506 1.00 70.75 205 PHE A C 1
ATOM 1623 O O . PHE A 1 205 ? -36.969 -0.611 17.586 1.00 70.75 205 PHE A O 1
ATOM 1630 N N . VAL A 1 206 ? -38.723 0.119 16.393 1.00 76.06 206 VAL A N 1
ATOM 1631 C CA . VAL A 1 206 ? -39.492 0.578 17.556 1.00 76.06 206 VAL A CA 1
ATOM 1632 C C . VAL A 1 206 ? -39.745 -0.621 18.476 1.00 76.06 206 VAL A C 1
ATOM 1634 O O . VAL A 1 206 ? -40.195 -1.672 18.021 1.00 76.06 206 VAL A O 1
ATOM 1637 N N . GLY A 1 207 ? -39.430 -0.470 19.763 1.00 70.31 207 GLY A N 1
ATOM 1638 C CA . GLY A 1 207 ? -39.514 -1.526 20.774 1.00 70.31 207 GLY A CA 1
ATOM 1639 C C . GLY A 1 207 ? -38.224 -2.323 21.017 1.00 70.31 207 GLY A C 1
ATOM 1640 O O . GLY A 1 207 ? -38.136 -3.013 22.040 1.00 70.31 207 GLY A O 1
ATOM 1641 N N . GLU A 1 208 ? -37.203 -2.216 20.161 1.00 77.50 208 GLU A N 1
ATOM 1642 C CA . GLU A 1 208 ? -35.889 -2.829 20.401 1.00 77.50 208 GLU A CA 1
ATOM 1643 C C . GLU A 1 208 ? -35.020 -1.962 21.323 1.00 77.50 208 GLU A C 1
ATOM 1645 O O . GLU A 1 208 ? -35.092 -0.737 21.264 1.00 77.50 208 GLU A O 1
ATOM 1650 N N . PRO A 1 209 ? -34.202 -2.555 22.209 1.00 82.25 209 PRO A N 1
ATOM 1651 C CA . PRO A 1 209 ? -33.310 -1.770 23.049 1.00 82.25 209 PRO A CA 1
ATOM 1652 C C . PRO A 1 209 ? -32.236 -1.087 22.193 1.00 82.25 209 PRO A C 1
ATOM 1654 O O . PRO A 1 209 ? -31.561 -1.736 21.393 1.00 82.25 209 PRO A O 1
ATOM 1657 N N . LEU A 1 210 ? -32.049 0.218 22.385 1.00 80.94 210 LEU A N 1
ATOM 1658 C CA . LEU A 1 210 ? -30.945 0.942 21.765 1.00 80.94 210 LEU A CA 1
ATOM 1659 C C . LEU A 1 210 ? -29.612 0.430 22.336 1.00 80.94 210 LEU A C 1
ATOM 1661 O O . LEU A 1 210 ? -29.498 0.260 23.552 1.00 80.94 210 LEU A O 1
ATOM 1665 N N . PRO A 1 211 ? -28.577 0.227 21.502 1.00 76.19 211 PRO A N 1
ATOM 1666 C CA . PRO A 1 211 ? -27.240 -0.099 21.973 1.00 76.19 211 PRO A CA 1
ATOM 1667 C C . PRO A 1 211 ? -26.604 1.174 22.531 1.00 76.19 211 PRO A C 1
ATOM 1669 O O . PRO A 1 211 ? -25.953 1.934 21.808 1.00 76.19 211 PRO A O 1
ATOM 1672 N N . LEU A 1 212 ? -26.887 1.448 23.801 1.00 80.56 212 LEU A N 1
ATOM 1673 C CA . LEU A 1 212 ? -26.262 2.511 24.577 1.00 80.56 212 LEU A CA 1
ATOM 1674 C C . LEU A 1 212 ? -24.854 2.070 24.985 1.00 80.56 212 LEU A C 1
ATOM 1676 O O . LEU A 1 212 ? -24.644 0.917 25.357 1.00 80.56 212 LEU A O 1
ATOM 1680 N N . GLU A 1 213 ? -23.888 2.974 24.876 1.00 79.69 213 GLU A N 1
ATOM 1681 C CA . GLU A 1 213 ? -22.513 2.741 25.314 1.00 79.69 213 GLU A CA 1
ATOM 1682 C C . GLU A 1 213 ? -22.345 3.277 26.745 1.00 79.69 213 GLU A C 1
ATOM 1684 O O . GLU A 1 213 ? -23.053 4.196 27.148 1.00 79.69 213 GLU A O 1
ATOM 1689 N N . GLU A 1 214 ? -21.403 2.737 27.529 1.00 76.06 214 GLU A N 1
ATOM 1690 C CA . GLU A 1 214 ? -21.216 3.102 28.953 1.00 76.06 214 GLU A CA 1
ATOM 1691 C C . GLU A 1 214 ? -21.009 4.604 29.202 1.00 76.06 214 GLU A C 1
ATOM 1693 O O . GLU A 1 214 ? -21.236 5.108 30.299 1.00 76.06 214 GLU A O 1
ATOM 1698 N N . HIS A 1 215 ? -20.561 5.334 28.185 1.00 78.19 215 HIS A N 1
ATOM 1699 C CA . HIS A 1 215 ? -20.308 6.763 28.269 1.00 78.19 215 HIS A CA 1
ATOM 1700 C C . HIS A 1 215 ? -21.471 7.626 27.765 1.00 78.19 215 HIS A C 1
ATOM 1702 O O . HIS A 1 215 ? -21.369 8.847 27.853 1.00 78.19 215 HIS A O 1
ATOM 1708 N N . ASP A 1 216 ? -22.550 7.046 27.238 1.00 82.62 216 ASP A N 1
ATOM 1709 C CA . ASP A 1 216 ? -23.737 7.797 26.828 1.00 82.62 216 ASP A CA 1
ATOM 1710 C C . ASP A 1 216 ? -24.527 8.265 28.053 1.00 82.62 216 ASP A C 1
ATOM 1712 O O . ASP A 1 216 ? -24.905 7.467 28.907 1.00 82.62 216 ASP A O 1
ATOM 1716 N N . THR A 1 217 ? -24.801 9.569 28.131 1.00 84.25 217 THR A N 1
ATOM 1717 C CA . THR A 1 217 ? -25.474 10.167 29.298 1.00 84.25 217 THR A CA 1
ATOM 1718 C C . THR A 1 217 ? -26.749 10.917 28.947 1.00 84.25 217 THR A C 1
ATOM 1720 O O . THR A 1 217 ? -27.620 11.068 29.800 1.00 84.25 217 THR A O 1
ATOM 1723 N N . ASN A 1 218 ? -26.902 11.368 27.700 1.00 87.44 218 ASN A N 1
ATOM 1724 C CA . ASN A 1 218 ? -28.091 12.086 27.250 1.00 87.44 218 ASN A CA 1
ATOM 1725 C C . ASN A 1 218 ? -28.634 11.511 25.946 1.00 87.44 218 ASN A C 1
ATOM 1727 O O . ASN A 1 218 ? -27.877 11.290 25.000 1.00 87.44 218 ASN A O 1
ATOM 1731 N N . LEU A 1 219 ? -29.953 11.356 25.884 1.00 88.50 219 LEU A N 1
ATOM 1732 C CA . LEU A 1 219 ? -30.703 10.913 24.719 1.00 88.50 219 LEU A CA 1
ATOM 1733 C C . LEU A 1 219 ? -31.697 11.997 24.297 1.00 88.50 219 LEU A C 1
ATOM 1735 O O . LEU A 1 219 ? -32.558 12.397 25.070 1.00 88.50 219 LEU A O 1
ATOM 1739 N N . THR A 1 220 ? -31.610 12.449 23.054 1.00 89.00 220 THR A N 1
ATOM 1740 C CA . THR A 1 220 ? -32.580 13.340 22.420 1.00 89.00 220 THR A CA 1
ATOM 1741 C C . THR A 1 220 ? -33.509 12.518 21.542 1.00 89.00 220 THR A C 1
ATOM 1743 O O . THR A 1 220 ? -33.070 11.855 20.601 1.00 89.00 220 THR A O 1
ATOM 1746 N N . LEU A 1 221 ? -34.797 12.574 21.858 1.00 88.62 221 LEU A N 1
ATOM 1747 C CA . LEU A 1 221 ? -35.869 11.896 21.142 1.00 88.62 221 LEU A CA 1
ATOM 1748 C C . LEU A 1 221 ? -36.144 12.564 19.781 1.00 88.62 221 LEU A C 1
ATOM 1750 O O . LEU A 1 221 ? -35.815 13.741 19.601 1.00 88.62 221 LEU A O 1
ATOM 1754 N N . PRO A 1 222 ? -36.858 11.889 18.860 1.00 84.94 222 PRO A N 1
ATOM 1755 C CA . PRO A 1 222 ? -37.302 12.486 17.598 1.00 84.94 222 PRO A CA 1
ATOM 1756 C C . PRO A 1 222 ? -38.133 13.764 17.764 1.00 84.94 222 PRO A C 1
ATOM 1758 O O . PRO A 1 222 ? -38.161 14.607 16.873 1.00 84.94 222 PRO A O 1
ATOM 1761 N N . SER A 1 223 ? -38.792 13.928 18.915 1.00 84.12 223 SER A N 1
ATOM 1762 C CA . SER A 1 223 ? -39.552 15.130 19.279 1.00 84.12 223 SER A CA 1
ATOM 1763 C C . SER A 1 223 ? -38.677 16.335 19.647 1.00 84.12 223 SER A C 1
ATOM 1765 O O . SER A 1 223 ? -39.204 17.422 19.868 1.00 84.12 223 SER A O 1
ATOM 1767 N N . GLY A 1 224 ? -37.356 16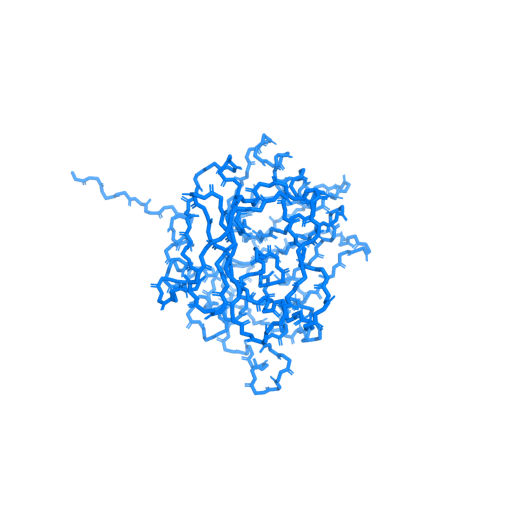.156 19.758 1.00 83.06 224 GLY A N 1
ATOM 1768 C CA . GLY A 1 224 ? -36.411 17.173 20.224 1.00 83.06 224 GLY A CA 1
ATOM 1769 C C . GLY A 1 224 ? -36.289 17.270 21.748 1.00 83.06 224 GLY A C 1
ATOM 1770 O O . GLY A 1 224 ? -35.478 18.052 22.238 1.00 83.06 224 GLY A O 1
ATOM 1771 N N . ARG A 1 225 ? -37.056 16.478 22.510 1.00 86.44 225 ARG A N 1
ATOM 1772 C CA . ARG A 1 225 ? -36.936 16.400 23.973 1.00 86.44 225 ARG A CA 1
ATOM 1773 C C . ARG A 1 225 ? -35.688 15.601 24.355 1.00 86.44 225 ARG A C 1
ATOM 1775 O O . ARG A 1 225 ? -35.463 14.535 23.788 1.00 86.44 225 ARG A O 1
ATOM 1782 N N . SER A 1 226 ? -34.910 16.096 25.314 1.00 87.69 226 SER A N 1
ATOM 1783 C CA . SER A 1 226 ? -33.730 15.401 25.839 1.00 87.69 226 SER A CA 1
ATOM 1784 C C . SER A 1 226 ? -34.005 14.796 27.212 1.00 87.69 226 SER A C 1
ATOM 1786 O O . SER A 1 226 ? -34.646 15.424 28.054 1.00 87.69 226 SER A O 1
ATOM 1788 N N . GLU A 1 227 ? -33.498 13.589 27.430 1.00 88.38 227 GLU A N 1
ATOM 1789 C CA . GLU A 1 227 ? -33.623 12.821 28.665 1.00 88.38 227 GLU A CA 1
ATOM 1790 C C . GLU A 1 227 ? -32.246 12.298 29.084 1.00 88.38 227 GLU A C 1
ATOM 1792 O O . GLU A 1 227 ? -31.432 11.906 28.244 1.00 88.38 227 GLU A O 1
ATOM 1797 N N . THR A 1 228 ? -31.971 12.307 30.388 1.00 87.06 228 THR A N 1
ATOM 1798 C CA . THR A 1 228 ? -30.754 11.703 30.937 1.00 87.06 228 THR A CA 1
ATOM 1799 C C . THR A 1 228 ? -30.961 10.198 31.029 1.00 87.06 228 THR A C 1
ATOM 1801 O O . THR A 1 228 ? -31.956 9.739 31.589 1.00 87.06 228 THR A O 1
ATOM 1804 N N . ILE A 1 229 ? -30.025 9.436 30.475 1.00 83.81 229 ILE A N 1
ATOM 1805 C CA . ILE A 1 229 ? -30.088 7.975 30.398 1.00 83.81 229 ILE A CA 1
ATOM 1806 C C . ILE A 1 229 ? -28.931 7.353 31.176 1.00 83.81 229 ILE A C 1
ATOM 1808 O O . ILE A 1 229 ? -27.859 7.944 31.292 1.00 83.81 229 ILE A O 1
ATOM 1812 N N . SER A 1 230 ? -29.162 6.153 31.707 1.00 78.12 230 SER A N 1
ATOM 1813 C CA . SER A 1 230 ? -28.113 5.301 32.268 1.00 78.12 230 SER A CA 1
ATOM 1814 C C . SER A 1 230 ? -27.850 4.142 31.301 1.00 78.12 230 SER A C 1
ATOM 1816 O O . SER A 1 230 ? -28.820 3.502 30.890 1.00 78.12 230 SER A O 1
ATOM 1818 N N . PRO A 1 231 ? -26.586 3.823 30.965 1.00 65.56 231 PRO A N 1
ATOM 1819 C CA . PRO A 1 231 ? -26.245 2.686 30.104 1.00 65.56 231 PRO A CA 1
ATOM 1820 C C . PRO A 1 231 ? -26.733 1.341 30.658 1.00 65.56 231 PRO A C 1
ATOM 1822 O O . PRO A 1 231 ? -27.009 0.417 29.899 1.00 65.56 231 PRO A O 1
ATOM 1825 N N . GLU A 1 232 ? -26.878 1.237 31.983 1.00 68.44 232 GLU A N 1
ATOM 1826 C CA . GLU A 1 232 ? -27.371 0.033 32.664 1.00 68.44 232 GLU A CA 1
ATOM 1827 C C . GLU A 1 232 ? -28.878 -0.195 32.455 1.00 68.44 232 GLU A C 1
ATOM 1829 O O . GLU A 1 232 ? -29.398 -1.279 32.719 1.00 68.44 232 GLU A O 1
ATOM 1834 N N . SER A 1 233 ? -29.601 0.823 31.981 1.00 72.94 233 SER A N 1
ATOM 1835 C CA . SER A 1 233 ? -31.033 0.762 31.698 1.00 72.94 233 SER A CA 1
ATOM 1836 C C . SER A 1 233 ? -31.267 0.777 30.192 1.00 72.94 233 SER A C 1
ATOM 1838 O O . SER A 1 233 ? -31.093 1.795 29.526 1.00 72.94 233 SER A O 1
ATOM 1840 N N . ALA A 1 234 ? -31.700 -0.357 29.643 1.00 76.56 234 ALA A N 1
ATOM 1841 C CA . ALA A 1 234 ? -32.001 -0.470 28.221 1.00 76.56 234 ALA A CA 1
ATOM 1842 C C . ALA A 1 234 ? -33.160 0.466 27.823 1.00 76.56 234 ALA A C 1
ATOM 1844 O O . ALA A 1 234 ? -34.311 0.234 28.200 1.00 76.56 234 ALA A O 1
ATOM 1845 N N . PHE A 1 235 ? -32.869 1.502 27.033 1.00 82.06 235 PHE A N 1
ATOM 1846 C CA . PHE A 1 235 ? -33.884 2.400 26.479 1.00 82.06 235 PHE A CA 1
ATOM 1847 C C . PHE A 1 235 ? -34.508 1.797 25.217 1.00 82.06 235 PHE A C 1
ATOM 1849 O O . PHE A 1 235 ? -33.783 1.355 24.325 1.00 82.06 235 PHE A O 1
ATOM 1856 N N . ARG A 1 236 ? -35.841 1.809 25.108 1.00 87.62 236 ARG A N 1
ATOM 1857 C CA . ARG A 1 236 ? -36.581 1.277 23.951 1.00 87.62 236 ARG A CA 1
ATOM 1858 C C . ARG A 1 236 ? -37.315 2.410 23.223 1.00 87.62 236 ARG A C 1
ATOM 1860 O O . ARG A 1 236 ? -38.098 3.105 23.865 1.00 87.62 236 ARG A O 1
ATOM 1867 N N . PRO A 1 237 ? -37.101 2.614 21.911 1.00 83.88 237 PRO A N 1
ATOM 1868 C CA . PRO A 1 237 ? -37.823 3.615 21.136 1.00 83.88 237 PRO A CA 1
ATOM 1869 C C . PRO A 1 237 ? -39.318 3.306 21.097 1.00 83.88 237 PRO A C 1
ATOM 1871 O O . PRO A 1 237 ? -39.705 2.181 20.790 1.00 83.88 237 PRO A O 1
ATOM 1874 N N . GLU A 1 238 ? -40.147 4.314 21.351 1.00 83.69 238 GLU A N 1
ATOM 1875 C CA . GLU A 1 238 ? -41.614 4.222 21.276 1.00 83.69 238 GLU A CA 1
ATOM 1876 C C . GLU A 1 238 ? -42.184 4.857 19.999 1.00 83.69 238 GLU A C 1
ATOM 1878 O O . GLU A 1 238 ? -43.352 4.661 19.667 1.00 83.69 238 GLU A O 1
ATOM 1883 N N . ALA A 1 239 ? -41.365 5.611 19.261 1.00 82.12 239 ALA A N 1
ATOM 1884 C CA . ALA A 1 239 ? -41.768 6.305 18.048 1.00 82.12 239 ALA A CA 1
ATOM 1885 C C . ALA A 1 239 ? -40.685 6.187 16.965 1.00 82.12 239 ALA A C 1
ATOM 1887 O O . ALA A 1 239 ? -39.496 6.142 17.278 1.00 82.12 239 ALA A O 1
ATOM 1888 N N . PRO A 1 240 ? -41.057 6.158 15.678 1.00 81.56 240 PRO A N 1
ATOM 1889 C CA . PRO A 1 240 ? -40.082 6.237 14.602 1.00 81.56 240 PRO A CA 1
ATOM 1890 C C . PRO A 1 240 ? -39.442 7.633 14.549 1.00 81.56 240 PRO A C 1
ATOM 1892 O O . PRO A 1 240 ? -40.102 8.646 14.785 1.00 81.56 240 PRO A O 1
ATOM 1895 N N . GLY A 1 241 ? -38.160 7.697 14.188 1.00 82.38 241 GLY A N 1
ATOM 1896 C CA . GLY A 1 241 ? -37.450 8.954 13.961 1.00 82.38 241 GLY A CA 1
ATOM 1897 C C . GLY A 1 241 ? -35.971 8.883 14.324 1.00 82.38 241 GLY A C 1
ATOM 1898 O O . GLY A 1 241 ? -35.435 7.807 14.573 1.00 82.38 241 GLY A O 1
ATOM 1899 N N . ILE A 1 242 ? -35.309 10.042 14.334 1.00 82.75 242 ILE A N 1
ATOM 1900 C CA . ILE A 1 242 ? -33.880 10.145 14.651 1.00 82.75 242 ILE A CA 1
ATOM 1901 C C . ILE A 1 242 ? -33.715 10.350 16.156 1.00 82.75 242 ILE A C 1
ATOM 1903 O O . ILE A 1 242 ? -34.187 11.345 16.704 1.00 82.75 242 ILE A O 1
ATOM 1907 N N . TYR A 1 243 ? -33.009 9.425 16.797 1.00 84.19 243 TYR A N 1
ATOM 1908 C CA . TYR A 1 243 ? -32.629 9.496 18.203 1.00 84.19 243 TYR A CA 1
ATOM 1909 C C . TYR A 1 243 ? -31.160 9.900 18.289 1.00 84.19 243 TYR A C 1
ATOM 1911 O O . TYR A 1 243 ? -30.322 9.266 17.662 1.00 84.19 243 TYR A O 1
ATOM 1919 N N . ARG A 1 244 ? -30.820 10.939 19.056 1.00 86.25 244 ARG A N 1
ATOM 1920 C CA . ARG A 1 244 ? -29.419 11.363 19.217 1.00 86.25 244 ARG A CA 1
ATOM 1921 C C . ARG A 1 244 ? -28.917 11.078 20.611 1.00 86.25 244 ARG A C 1
ATOM 1923 O O . ARG A 1 244 ? -29.517 11.526 21.575 1.00 86.25 244 ARG A O 1
ATOM 1930 N N . VAL A 1 245 ? -27.788 10.402 20.715 1.00 86.38 245 VAL A N 1
ATOM 1931 C CA . VAL A 1 245 ? -27.147 10.067 21.984 1.00 86.38 245 VAL A CA 1
ATOM 1932 C C . VAL A 1 245 ? -25.882 10.901 22.133 1.00 86.38 245 VAL A C 1
ATOM 1934 O O . VAL A 1 245 ? -25.180 11.155 21.152 1.00 86.38 245 VAL A O 1
ATOM 1937 N N . SER A 1 246 ? -25.603 11.399 23.331 1.00 80.88 246 SER A N 1
ATOM 1938 C CA . SER A 1 246 ? -24.426 12.230 23.576 1.00 80.88 246 SER A CA 1
ATOM 1939 C C . SER A 1 246 ? -23.851 12.041 24.972 1.00 80.88 246 SER A C 1
ATOM 1941 O O . SER A 1 246 ? -24.549 11.662 25.913 1.00 80.88 246 SER A O 1
ATOM 1943 N N . ASN A 1 247 ? -22.566 12.373 25.098 1.00 79.56 247 ASN A N 1
ATOM 1944 C CA . ASN A 1 247 ? -21.819 12.364 26.358 1.00 79.56 247 ASN A CA 1
ATOM 1945 C C . ASN A 1 247 ? -21.235 13.743 26.720 1.00 79.56 247 ASN A C 1
ATOM 1947 O O . ASN A 1 247 ? -20.259 13.851 27.461 1.00 79.56 247 ASN A O 1
ATOM 1951 N N . GLY A 1 248 ? -21.776 14.812 26.124 1.00 67.69 248 GLY A N 1
ATOM 1952 C CA . GLY A 1 248 ? -21.301 16.192 26.285 1.00 67.69 248 GLY A CA 1
ATOM 1953 C C . GLY A 1 248 ? -20.073 16.573 25.442 1.00 67.69 248 GLY A C 1
ATOM 1954 O O . GLY A 1 248 ? -19.853 17.760 25.222 1.00 67.69 248 GLY A O 1
ATOM 1955 N N . LYS A 1 249 ? -19.299 15.608 24.921 1.00 59.00 249 LYS A N 1
ATOM 1956 C CA . LYS A 1 249 ? -18.162 15.855 24.002 1.00 59.00 249 LYS A CA 1
ATOM 1957 C C . LYS A 1 249 ? -18.397 15.313 22.594 1.00 59.00 249 LYS A C 1
ATOM 1959 O O . LYS A 1 249 ? -17.865 15.851 21.627 1.00 59.00 249 LYS A O 1
ATOM 1964 N N . ARG A 1 250 ? -19.177 14.240 22.478 1.00 59.81 250 ARG A N 1
ATOM 1965 C CA 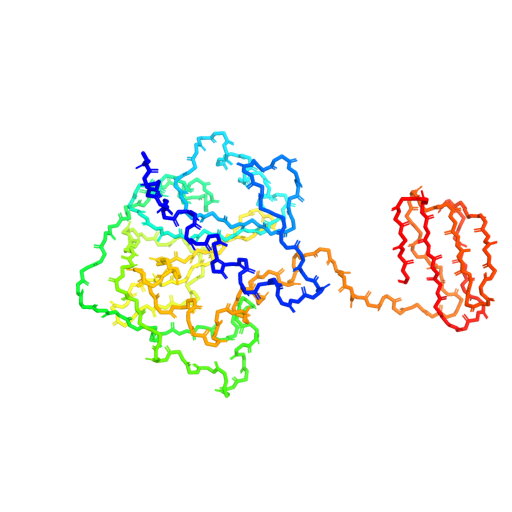. ARG A 1 250 ? -19.527 13.563 21.227 1.00 59.81 250 ARG A CA 1
ATOM 1966 C C . ARG A 1 250 ? -21.035 13.367 21.152 1.00 59.81 250 ARG A C 1
ATOM 1968 O O . ARG A 1 250 ? -21.687 13.162 22.173 1.00 59.81 250 ARG A O 1
ATOM 1975 N N . THR A 1 251 ? -21.565 13.451 19.935 1.00 72.94 251 THR A N 1
ATOM 1976 C CA . THR A 1 251 ? -22.975 13.192 19.618 1.00 72.94 251 THR A CA 1
ATOM 1977 C C . THR A 1 251 ? -23.045 12.176 18.484 1.00 72.94 251 THR A C 1
ATOM 1979 O O . THR A 1 251 ? -22.356 12.343 17.478 1.00 72.94 251 THR A O 1
ATOM 1982 N N . ARG A 1 252 ? -23.882 11.151 18.643 1.00 74.38 252 ARG A N 1
ATOM 1983 C CA . ARG A 1 252 ? -24.200 10.121 17.644 1.00 74.38 252 ARG A CA 1
ATOM 1984 C C . ARG A 1 252 ? -25.706 10.124 17.369 1.00 74.38 252 ARG A C 1
ATOM 1986 O O . ARG A 1 252 ? -26.472 10.457 18.269 1.00 74.38 252 ARG A O 1
ATOM 1993 N N . ALA A 1 253 ? -26.121 9.817 16.144 1.00 70.75 253 ALA A N 1
ATOM 1994 C CA . ALA A 1 253 ? -27.519 9.810 15.697 1.00 70.75 253 ALA A CA 1
ATOM 1995 C C . ALA A 1 253 ? -27.913 8.437 15.146 1.00 70.75 253 ALA A C 1
ATOM 1997 O O . ALA A 1 253 ? -26.980 7.680 14.788 1.00 70.75 253 ALA A O 1
#

pLDDT: mean 81.26, std 16.93, range [29.98, 98.06]

Sequence (253 aa):
MTTGRTTATGRNKYYFRRAFGLSHVLEPDFVETLADDPAIIAVARPLSTGETASLRRSLEDGRDALVVVTSAGMDRTLATLAGLDETPTLSPAGGRYTLLEQIEFEHPALREFRDPRWRDFTTVRFWNHRRFEGDLPARARVVARFDTGDPAWIEFPVGRGSLFVMMSGWHPRDSQLSLSSKFVPLLFSIFSDHGPQVGGTRQFFVGEPLPLEEHDTNLTLPSGRSETISPESAFRPEAPGIYRVSNGKRTRA